Protein AF-0000000069439371 (afdb_homodimer)

Radius of gyration: 23.12 Å; Cα contacts (8 Å, |Δi|>4): 424; chains: 2; bounding box: 32×73×51 Å

Sequence (362 aa):
MTQSYLSDETIATMSADARRDLIQRLERPLSEVAPPYLARFRALRLGLMIGGSIALIPWITYLAFTLPENYVAQRWTATWVGFDMLVVTFMIATAALALLRRQLLVLTAFTTGVLLICDAWFDVMTAGPAEVRWAILTAVAAELPVAVVMIRGALLITRLTMTRLLVIDPGMRLWRVPLLPMTQSYLSDETIATMSADARRDLIQRLERPLSEVAPPYLARFRALRLGLMIGGSIALIPWITYLAFTLPENYVAQRWTATWVGFDMLVVTFMIATAALALLRRQLLVLTAFTTGVLLICDAWFDVMTAGPAEVRWAILTAVAAELPVAVVMIRGALLITRLTMTRLLVIDPGMRLWRVPLLP

Foldseek 3Di:
DCCVVPNPVRVVPDDLVRVLVVLVVVDPPCVVVPDPCNVVVVVVVVCCVVVVVVVVVVVVVVCVPPPDLDDDDDPVVCVVVVLVVVLVVLVVVLVVCVVVVHLCNLVSLLVSLVSLLVVLVCQQSVDDPVCNVVSPCCSVPPRNVSSCCSNVVSLVVLVVVCVVSSQDPPPDDSVPRDDDD/DCCVVPNPVRVVPDDLVRVLVVLVVVDDPCVVVPDPCNVVVVVVVVCCVVVVVVVVVVVVVVCVPPPDLDDDDDPVVCVVVVLVVVLVVLVVVLVVCVVVVHLCNLVSLLVSLVSLLVVLVCQQSVDDPVCNVVSPVCSVPPRNVSSCCSNVVSLVVLVVVCVVSSQDPPPDDSVPRDDPD

Organism: Mycobacteroides abscessus (strain ATCC 19977 / DSM 44196 / CCUG 20993 / CIP 104536 / JCM 13569 / NCTC 13031 / TMC 1543 / L948) (NCBI:txid561007)

Solvent-accessible surface area (backbone atoms only — not comparable to full-atom values): 18319 Å² total; per-residue (Å²): 122,48,52,77,67,53,39,70,71,60,56,70,69,48,50,69,66,46,41,32,53,43,40,57,68,62,29,57,59,41,81,78,69,51,60,90,58,48,64,62,50,51,52,49,53,41,47,50,24,50,52,48,35,63,55,44,53,60,48,42,55,50,42,67,72,64,46,48,53,65,40,75,30,33,44,38,30,59,46,52,43,51,50,51,48,51,49,38,51,33,25,47,49,23,32,53,25,54,76,64,34,20,54,63,25,39,50,34,26,31,36,38,14,51,48,33,46,50,48,32,51,49,46,36,36,46,31,49,87,88,45,27,66,58,30,45,49,46,21,64,69,47,32,43,53,53,16,49,51,30,34,53,47,24,54,49,53,52,41,51,55,38,34,30,62,47,71,31,62,88,88,59,61,61,84,67,38,57,38,81,112,123,47,54,76,68,53,40,69,70,59,56,70,70,47,50,70,66,46,42,31,53,43,41,58,67,61,28,56,57,42,81,80,69,51,60,89,60,48,64,60,50,50,51,48,54,42,46,49,24,48,52,49,34,62,54,44,52,60,48,42,58,51,41,67,72,64,47,50,54,63,42,75,28,32,45,40,30,58,44,52,42,50,50,50,48,53,49,38,52,32,24,46,49,23,33,53,25,55,74,63,35,21,52,63,24,38,51,33,26,32,36,38,14,52,49,32,46,48,49,32,50,48,45,35,35,46,30,49,88,88,44,28,65,59,30,45,50,46,20,63,70,47,33,43,53,52,17,50,52,30,35,51,48,23,52,48,51,52,41,51,55,37,34,31,62,48,72,32,64,87,87,59,61,60,85,66,36,59,37,79,114

Secondary structure (DSSP, 8-state):
-TTTTS-HHHHHHS-HHHHHHHHHHHSPPHHHHS-TTHHHHHHHHHHHHHHHHHHHHHHHHHHHHHS-SSEEESSHHHHHHHHHHHHHHHHHHHHHHHHHTBTTHHHHHHHHHHHHHHHHHHHHHT--TTTHHHHHHHIIIIIHHHHHHHHHHHHHHHHHHHHHTTSS-TT--GGG-B---/-TTTTS-HHHHHHS-HHHHHHHHHHHSPPHHHHS-TTHHHHHHHHHHHHHHHHHHHHHHHHHHHHHS-SSEEESSHHHHHHHHHHHHHHHHHHHHHHHHHTBTTHHHHHHHHHHHHHHHHHHHHHT--TTTHHHHHHHIIIIIHHHHHHHHHHHHHHHHHHHHHTTSS-TT--GGG-B---

Structure (mmCIF, N/CA/C/O backbone):
data_AF-0000000069439371-model_v1
#
loop_
_entity.id
_entity.type
_entity.pdbx_description
1 polymer 'Uncharacterized protein'
#
loop_
_atom_site.group_PDB
_atom_site.id
_atom_site.type_symbol
_atom_site.label_atom_id
_atom_site.label_alt_id
_atom_site.label_comp_id
_atom_site.label_asym_id
_atom_site.label_entity_id
_atom_site.label_seq_id
_atom_site.pdbx_PDB_ins_code
_atom_site.Cartn_x
_atom_site.Cartn_y
_atom_site.Cartn_z
_atom_site.occupancy
_atom_site.B_iso_or_equiv
_atom_site.auth_seq_id
_atom_site.auth_comp_id
_atom_site.auth_asym_id
_atom_site.auth_atom_id
_atom_site.pdbx_PDB_model_num
ATOM 1 N N . MET A 1 1 ? -9.82 36.156 7.844 1 57.38 1 MET A N 1
ATOM 2 C CA . MET A 1 1 ? -10.391 36.375 9.172 1 57.38 1 MET A CA 1
ATOM 3 C C . MET A 1 1 ? -9.352 36.094 10.258 1 57.38 1 MET A C 1
ATOM 5 O O . MET A 1 1 ? -9.375 36.75 11.312 1 57.38 1 MET A O 1
ATOM 9 N N . THR A 1 2 ? -8.312 35.188 9.844 1 69.5 2 THR A N 1
ATOM 10 C CA . THR A 1 2 ? -7.387 34.875 10.93 1 69.5 2 THR A CA 1
ATOM 11 C C . THR A 1 2 ? -6.234 35.875 10.953 1 69.5 2 THR A C 1
ATOM 13 O O . THR A 1 2 ? -5.277 35.719 11.711 1 69.5 2 THR A O 1
ATOM 16 N N . GLN A 1 3 ? -6.41 36.906 10.156 1 72.62 3 GLN A N 1
ATOM 17 C CA . GLN A 1 3 ? -5.398 37.938 10.148 1 72.62 3 GLN A CA 1
ATOM 18 C C . GLN A 1 3 ? -5.398 38.719 11.461 1 72.62 3 GLN A C 1
ATOM 20 O O . GLN A 1 3 ? -4.379 39.312 11.844 1 72.62 3 GLN A O 1
ATOM 25 N N . SER A 1 4 ? -6.605 38.562 12.039 1 72.88 4 SER A N 1
ATOM 26 C CA . SER A 1 4 ? -6.73 39.281 13.305 1 72.88 4 SER A CA 1
ATOM 27 C C . SER A 1 4 ? -5.949 38.594 14.414 1 72.88 4 SER A C 1
ATOM 29 O O . SER A 1 4 ? -5.484 39.25 15.352 1 72.88 4 SER A O 1
ATOM 31 N N . TYR A 1 5 ? -5.812 37.375 14.219 1 76.38 5 TYR A N 1
ATOM 32 C CA . TYR A 1 5 ? -5.066 36.656 15.242 1 76.38 5 TYR A CA 1
ATOM 33 C C . TYR A 1 5 ? -3.566 36.781 15.016 1 76.38 5 TYR A C 1
ATOM 35 O O . TYR A 1 5 ? -2.811 37.031 15.953 1 76.38 5 TYR A O 1
ATOM 43 N N . LEU A 1 6 ? -3.146 36.531 13.82 1 78.62 6 LEU A N 1
ATOM 44 C CA . LEU A 1 6 ? -1.744 36.594 13.422 1 78.62 6 LEU A CA 1
ATOM 45 C C . LEU A 1 6 ? -1.596 37.156 12.016 1 78.62 6 LEU A C 1
ATOM 47 O O . LEU A 1 6 ? -2.102 36.594 11.047 1 78.62 6 LEU A O 1
ATOM 51 N N . SER A 1 7 ? -0.956 38.312 11.883 1 79.12 7 SER A N 1
ATOM 52 C CA . SER A 1 7 ? -0.791 38.969 10.586 1 79.12 7 SER A CA 1
ATOM 53 C C . SER A 1 7 ? 0.209 38.219 9.719 1 79.12 7 SER A C 1
ATOM 55 O O . SER A 1 7 ? 1.046 37.469 10.227 1 79.12 7 SER A O 1
ATOM 57 N N . ASP A 1 8 ? 0.094 38.406 8.438 1 80.81 8 ASP A N 1
ATOM 58 C CA . ASP A 1 8 ? 0.989 37.75 7.484 1 80.81 8 ASP A CA 1
ATOM 59 C C . ASP A 1 8 ? 2.428 38.25 7.676 1 80.81 8 ASP A C 1
ATOM 61 O O . ASP A 1 8 ? 3.371 37.469 7.473 1 80.81 8 ASP A O 1
ATOM 65 N N . GLU A 1 9 ? 2.576 39.469 8.094 1 79.38 9 GLU A N 1
ATOM 66 C CA . GLU A 1 9 ? 3.908 40 8.328 1 79.38 9 GLU A CA 1
ATOM 67 C C . GLU A 1 9 ? 4.594 39.312 9.5 1 79.38 9 GLU A C 1
ATOM 69 O O . GLU A 1 9 ? 5.785 39 9.445 1 79.38 9 GLU A O 1
ATOM 74 N N . THR A 1 10 ? 3.754 39.031 10.523 1 79.81 10 THR A N 1
ATOM 75 C CA . THR A 1 10 ? 4.293 38.344 11.688 1 79.81 10 THR A CA 1
ATOM 76 C C . THR A 1 10 ? 4.672 36.906 11.344 1 79.81 10 THR A C 1
ATOM 78 O O . THR A 1 10 ? 5.715 36.406 11.766 1 79.81 10 THR A O 1
ATOM 81 N N . ILE A 1 11 ? 3.832 36.312 10.523 1 80.44 11 ILE A N 1
ATOM 82 C CA . ILE A 1 11 ? 4.066 34.938 10.125 1 80.44 11 ILE A CA 1
ATOM 83 C C . ILE A 1 11 ? 5.344 34.844 9.297 1 80.44 11 ILE A C 1
ATOM 85 O O . ILE A 1 11 ? 6.121 33.906 9.438 1 80.44 11 ILE A O 1
ATOM 89 N N . ALA A 1 12 ? 5.59 35.875 8.469 1 79.12 12 ALA A N 1
ATOM 90 C CA . ALA A 1 12 ? 6.754 35.844 7.59 1 79.12 12 ALA A CA 1
ATOM 91 C C . ALA A 1 12 ? 8.047 35.969 8.391 1 79.12 12 ALA A C 1
ATOM 93 O O . ALA A 1 12 ? 9.102 35.5 7.949 1 79.12 12 ALA A O 1
ATOM 94 N N . THR A 1 13 ? 7.934 36.469 9.602 1 79.56 13 THR A N 1
ATOM 95 C CA . THR A 1 13 ? 9.133 36.656 10.406 1 79.56 13 THR A CA 1
ATOM 96 C C . THR A 1 13 ? 9.359 35.469 11.336 1 79.56 13 THR A C 1
ATOM 98 O O . THR A 1 13 ? 10.406 35.375 11.984 1 79.56 13 THR A O 1
ATOM 101 N N . MET A 1 14 ? 8.352 34.594 11.383 1 80.44 14 MET A N 1
ATOM 102 C CA . MET A 1 14 ? 8.438 33.438 12.281 1 80.44 14 MET A CA 1
ATOM 103 C C . MET A 1 14 ? 9.414 32.406 11.742 1 80.44 14 MET A C 1
ATOM 105 O O . MET A 1 14 ? 9.5 32.188 10.531 1 80.44 14 MET A O 1
ATOM 109 N N . SER A 1 15 ? 10.234 31.875 12.656 1 77 15 SER A N 1
ATOM 110 C CA . SER A 1 15 ? 11.094 30.766 12.289 1 77 15 SER A CA 1
ATOM 111 C C . SER A 1 15 ? 10.273 29.516 11.992 1 77 15 SER A C 1
ATOM 113 O O . SER A 1 15 ? 9.102 29.422 12.375 1 77 15 SER A O 1
ATOM 115 N N . ALA A 1 16 ? 10.852 28.625 11.289 1 72.56 16 ALA A N 1
ATOM 116 C CA . ALA A 1 16 ? 10.188 27.359 10.984 1 72.56 16 ALA A CA 1
ATOM 117 C C . ALA A 1 16 ? 9.805 26.609 12.258 1 72.56 16 ALA A C 1
ATOM 119 O O . ALA A 1 16 ? 8.734 26 12.328 1 72.56 16 ALA A O 1
ATOM 120 N N . ASP A 1 17 ? 10.664 26.719 13.227 1 72.62 17 ASP A N 1
ATOM 121 C CA . ASP A 1 17 ? 10.406 26.031 14.5 1 72.62 17 ASP A CA 1
ATOM 122 C C . ASP A 1 17 ? 9.211 26.656 15.219 1 72.62 17 ASP A C 1
ATOM 124 O O . ASP A 1 17 ? 8.391 25.953 15.805 1 72.62 17 ASP A O 1
ATOM 128 N N . ALA A 1 18 ? 9.164 27.938 15.141 1 74.69 18 ALA A N 1
ATOM 129 C CA . ALA A 1 18 ? 8.047 28.625 15.773 1 74.69 18 ALA A CA 1
ATOM 130 C C . ALA A 1 18 ? 6.727 28.297 15.086 1 74.69 18 ALA A C 1
ATOM 132 O O . ALA A 1 18 ? 5.699 28.125 15.742 1 74.69 18 ALA A O 1
ATOM 133 N N . ARG A 1 19 ? 6.766 28.25 13.789 1 75.44 19 ARG A N 1
ATOM 134 C CA . ARG A 1 19 ? 5.57 27.891 13.031 1 75.44 19 ARG A CA 1
ATOM 135 C C . ARG A 1 19 ? 5.113 26.469 13.367 1 75.44 19 ARG A C 1
ATOM 137 O O . ARG A 1 19 ? 3.92 26.234 13.555 1 75.44 19 ARG A O 1
ATOM 144 N N . ARG A 1 20 ? 6.098 25.594 13.469 1 71.88 20 ARG A N 1
ATOM 145 C CA . ARG A 1 20 ? 5.789 24.203 13.805 1 71.88 20 ARG A CA 1
ATOM 146 C C . ARG A 1 20 ? 5.145 24.109 15.18 1 71.88 20 ARG A C 1
ATOM 148 O O . ARG A 1 20 ? 4.164 23.375 15.359 1 71.88 20 ARG A O 1
ATOM 155 N N . ASP A 1 21 ? 5.758 24.719 16.047 1 73 21 ASP A N 1
ATOM 156 C CA . ASP A 1 21 ? 5.227 24.703 17.406 1 73 21 ASP A CA 1
ATOM 157 C C . ASP A 1 21 ? 3.795 25.219 17.453 1 73 21 ASP A C 1
ATOM 159 O O . ASP A 1 21 ? 2.939 24.656 18.125 1 73 21 ASP A O 1
ATOM 163 N N . LEU A 1 22 ? 3.553 26.297 16.719 1 74.81 22 LEU A N 1
ATOM 164 C CA . LEU A 1 22 ? 2.223 26.891 16.719 1 74.81 22 LEU A CA 1
ATOM 165 C C . LEU A 1 22 ? 1.217 25.969 16.031 1 74.81 22 LEU A C 1
ATOM 167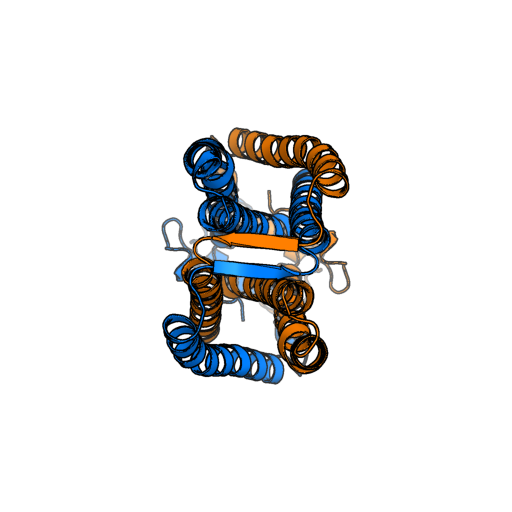 O O . LEU A 1 22 ? 0.072 25.859 16.469 1 74.81 22 LEU A O 1
ATOM 171 N N . ILE A 1 23 ? 1.608 25.359 14.992 1 72.06 23 ILE A N 1
ATOM 172 C CA . ILE A 1 23 ? 0.744 24.422 14.297 1 72.06 23 ILE A CA 1
ATOM 173 C C . ILE A 1 23 ? 0.381 23.266 15.242 1 72.06 23 ILE A C 1
ATOM 175 O O . ILE A 1 23 ? -0.778 22.859 15.305 1 72.06 23 ILE A O 1
ATOM 179 N N . GLN A 1 24 ? 1.338 22.812 15.945 1 70.88 24 GLN A N 1
ATOM 180 C CA . GLN A 1 24 ? 1.102 21.734 16.891 1 70.88 24 GLN A CA 1
ATOM 181 C C . GLN A 1 24 ? 0.123 22.141 17.984 1 70.88 24 GLN A C 1
ATOM 183 O O . GLN A 1 24 ? -0.709 21.344 18.406 1 70.88 24 GLN A O 1
ATOM 188 N N . ARG A 1 25 ? 0.27 23.344 18.375 1 74.31 25 ARG A N 1
ATOM 189 C CA . ARG A 1 25 ? -0.62 23.828 19.422 1 74.31 25 ARG A CA 1
ATOM 190 C C . ARG A 1 25 ? -2.029 24.047 18.875 1 74.31 25 ARG A C 1
ATOM 192 O O . ARG A 1 25 ? -3.004 23.984 19.625 1 74.31 25 ARG A O 1
ATOM 199 N N . LEU A 1 26 ? -2.033 24.375 17.625 1 72.94 26 LEU A N 1
ATOM 200 C CA . LEU A 1 26 ? -3.328 24.625 17 1 72.94 26 LEU A CA 1
ATOM 201 C C . LEU A 1 26 ? -4.031 23.328 16.656 1 72.94 26 LEU A C 1
ATOM 203 O O . LEU A 1 26 ? -5.254 23.297 16.5 1 72.94 26 LEU A O 1
ATOM 207 N N . GLU A 1 27 ? -3.141 22.344 16.578 1 67.75 27 GLU A N 1
ATOM 208 C CA . GLU A 1 27 ? -3.707 21.047 16.234 1 67.75 27 GLU A CA 1
ATOM 209 C C . GLU A 1 27 ? -4.52 20.484 17.406 1 67.75 27 GLU A C 1
ATOM 211 O O . GLU A 1 27 ? -4.277 20.828 18.562 1 67.75 27 GLU A O 1
ATOM 216 N N . ARG A 1 28 ? -5.625 19.688 17.031 1 64.38 28 ARG A N 1
ATOM 217 C CA . ARG A 1 28 ? -6.41 19 18.062 1 64.38 28 ARG A CA 1
ATOM 218 C C . ARG A 1 28 ? -5.586 17.922 18.75 1 64.38 28 ARG A C 1
ATOM 220 O O . ARG A 1 28 ? -4.914 17.125 18.094 1 64.38 28 ARG A O 1
ATOM 227 N N . PRO A 1 29 ? -5.574 18.141 20.094 1 61.09 29 PRO A N 1
ATOM 228 C CA . PRO A 1 29 ? -4.832 17.094 20.812 1 61.09 29 PRO A CA 1
ATOM 229 C C . PRO A 1 29 ? -5.312 15.688 20.469 1 61.09 29 PRO A C 1
ATOM 231 O O . PRO A 1 29 ? -6.508 15.469 20.25 1 61.09 29 PRO A O 1
ATOM 234 N N . LEU A 1 30 ? -4.359 14.875 20.141 1 62.75 30 LEU A N 1
ATOM 235 C CA . LEU A 1 30 ? -4.633 13.477 19.812 1 62.75 30 LEU A CA 1
ATOM 236 C C . LEU A 1 30 ? -5.562 12.859 20.859 1 62.75 30 LEU A C 1
ATOM 238 O O . LEU A 1 30 ? -6.355 11.969 20.531 1 62.75 30 LEU A O 1
ATOM 242 N N . SER A 1 31 ? -5.438 13.305 22.062 1 63.44 31 SER A N 1
ATOM 243 C CA . SER A 1 31 ? -6.223 12.75 23.156 1 63.44 31 SER A CA 1
ATOM 244 C C . SER A 1 31 ? -7.719 12.961 22.938 1 63.44 31 SER A C 1
ATOM 246 O O . SER A 1 31 ? -8.539 12.18 23.406 1 63.44 31 SER A O 1
ATOM 248 N N . GLU A 1 32 ? -7.949 13.93 22.094 1 65.25 32 GLU A N 1
ATOM 249 C CA . GLU A 1 32 ? -9.359 14.219 21.859 1 65.25 32 GLU A CA 1
ATOM 250 C C . GLU A 1 32 ? -9.906 13.391 20.703 1 65.25 32 GLU A C 1
ATOM 252 O O . GLU A 1 32 ? -11.109 13.172 20.594 1 65.25 32 GLU A O 1
ATOM 257 N N . VAL A 1 33 ? -8.938 12.914 19.938 1 65.06 33 VAL A N 1
ATOM 258 C CA . VAL A 1 33 ? -9.422 12.289 18.719 1 65.06 33 VAL A CA 1
ATOM 259 C C . VAL A 1 33 ? -9.062 10.805 18.703 1 65.06 33 VAL A C 1
ATOM 261 O O . VAL A 1 33 ? -9.742 10 18.062 1 65.06 33 VAL A O 1
ATOM 264 N N . ALA A 1 34 ? -8.023 10.555 19.531 1 66 34 ALA A N 1
ATOM 265 C CA . ALA A 1 34 ? -7.527 9.18 19.5 1 66 34 ALA A CA 1
ATOM 266 C C . ALA A 1 34 ? -8.43 8.25 20.297 1 66 34 ALA A C 1
ATOM 268 O O . ALA A 1 34 ? -8.797 8.562 21.438 1 66 34 ALA A O 1
ATOM 269 N N . PRO A 1 35 ? -8.867 7.168 19.578 1 70.31 35 PRO A N 1
ATOM 270 C CA . PRO A 1 35 ? -9.648 6.184 20.344 1 70.31 35 PRO A CA 1
ATOM 271 C C . PRO A 1 35 ? -8.852 5.551 21.484 1 70.31 35 PRO A C 1
ATOM 273 O O . PRO A 1 35 ? -7.621 5.461 21.406 1 70.31 35 PRO A O 1
ATOM 276 N N . PRO A 1 36 ? -9.516 5.266 22.609 1 71.31 36 PRO A N 1
ATOM 277 C CA . PRO A 1 36 ? -8.844 4.719 23.797 1 71.31 36 PRO A CA 1
ATOM 278 C C . PRO A 1 36 ? -8.102 3.418 23.5 1 71.31 36 PRO A C 1
ATOM 280 O O . PRO A 1 36 ? -7.16 3.068 24.219 1 71.31 36 PRO A O 1
ATOM 283 N N . TYR A 1 37 ? -8.5 2.709 22.516 1 76.12 37 TYR A N 1
ATOM 284 C CA . TYR A 1 37 ? -7.902 1.403 22.266 1 76.12 37 TYR A CA 1
ATOM 285 C C . TYR A 1 37 ? -6.75 1.514 21.266 1 76.12 37 TYR A C 1
ATOM 287 O O . TYR A 1 37 ? -6.234 0.5 20.797 1 76.12 37 TYR A O 1
ATOM 295 N N . LEU A 1 38 ? -6.34 2.686 21.141 1 76.81 38 LEU A N 1
ATOM 296 C CA . LEU A 1 38 ? -5.309 2.914 20.125 1 76.81 38 LEU A CA 1
ATOM 297 C C . LEU A 1 38 ? -4.012 2.213 20.516 1 76.81 38 LEU A C 1
ATOM 299 O O . LEU A 1 38 ? -3.336 1.634 19.656 1 76.81 38 LEU A O 1
ATOM 303 N N . ALA A 1 39 ? -3.705 2.236 21.812 1 75.38 39 ALA A N 1
ATOM 304 C CA . ALA A 1 39 ? -2.469 1.611 22.281 1 75.38 39 ALA A CA 1
ATOM 305 C C . ALA A 1 39 ? -2.521 0.096 22.109 1 75.38 39 ALA A C 1
ATOM 307 O O . ALA A 1 39 ? -1.528 -0.525 21.719 1 75.38 39 ALA A O 1
ATOM 308 N N . ARG A 1 40 ? -3.59 -0.454 22.438 1 80.69 40 ARG A N 1
ATOM 309 C CA . ARG A 1 40 ? -3.764 -1.896 22.281 1 80.69 40 ARG A CA 1
ATOM 310 C C . ARG A 1 40 ? -3.668 -2.309 20.828 1 80.69 40 ARG A C 1
ATOM 312 O O . ARG A 1 40 ? -3.086 -3.348 20.5 1 80.69 40 ARG A O 1
ATOM 319 N N . PHE A 1 41 ? -4.125 -1.476 20.016 1 82.19 41 PHE A N 1
ATOM 320 C CA . PHE A 1 41 ? -4.109 -1.742 18.578 1 82.19 41 PHE A CA 1
ATOM 321 C C . PHE A 1 41 ? -2.691 -1.674 18.031 1 82.19 41 PHE A C 1
ATOM 323 O O . PHE A 1 41 ? -2.307 -2.486 17.188 1 82.19 41 PHE A O 1
ATOM 330 N N . ARG A 1 42 ? -1.966 -0.794 18.609 1 83.44 42 ARG A N 1
ATOM 331 C CA . ARG A 1 42 ? -0.571 -0.669 18.203 1 83.44 42 ARG A CA 1
ATOM 332 C C . ARG A 1 42 ? 0.225 -1.913 18.578 1 83.44 42 ARG A C 1
ATOM 334 O O . ARG A 1 42 ? 1.02 -2.416 17.781 1 83.44 42 ARG A O 1
ATOM 341 N N . ALA A 1 43 ? 0.001 -2.369 19.719 1 87.56 43 ALA A N 1
ATOM 342 C CA . ALA A 1 43 ? 0.695 -3.561 20.203 1 87.56 43 ALA A CA 1
ATOM 343 C C . ALA A 1 43 ? 0.299 -4.789 19.391 1 87.56 43 ALA A C 1
ATOM 345 O O . ALA A 1 43 ? 1.144 -5.633 19.078 1 87.56 43 ALA A O 1
ATOM 346 N N . LEU A 1 44 ? -0.913 -4.863 19.094 1 89.19 44 LEU A N 1
ATOM 347 C CA . LEU A 1 44 ? -1.426 -5.98 18.312 1 89.19 44 LEU A CA 1
ATOM 348 C C . LEU A 1 44 ? -0.807 -6 16.922 1 89.19 44 LEU A C 1
ATOM 350 O O . LEU A 1 44 ? -0.327 -7.039 16.453 1 89.19 44 LEU A O 1
ATOM 354 N N . ARG A 1 45 ? -0.771 -4.898 16.375 1 89.62 45 ARG A N 1
ATOM 355 C CA . ARG A 1 45 ? -0.219 -4.797 15.031 1 89.62 45 ARG A CA 1
ATOM 356 C C . ARG A 1 45 ? 1.268 -5.137 15.023 1 89.62 45 ARG A C 1
ATOM 358 O O . ARG A 1 45 ? 1.741 -5.852 14.141 1 89.62 45 ARG A O 1
ATOM 365 N N . LEU A 1 46 ? 1.892 -4.637 16.016 1 89.88 46 LEU A N 1
ATOM 366 C CA . LEU A 1 46 ? 3.322 -4.914 16.109 1 89.88 46 LEU A CA 1
ATOM 367 C C . LEU A 1 46 ? 3.574 -6.398 16.344 1 89.88 46 LEU A C 1
ATOM 369 O O . LEU A 1 46 ? 4.438 -6.996 15.703 1 89.88 46 LEU A O 1
ATOM 373 N N . GLY A 1 47 ? 2.826 -6.914 17.141 1 92.62 47 GLY A N 1
ATOM 374 C CA . GLY A 1 47 ? 2.939 -8.336 17.406 1 92.62 47 GLY A CA 1
ATOM 375 C C . GLY A 1 47 ? 2.672 -9.195 16.188 1 92.62 47 GLY A C 1
ATOM 376 O O . GLY A 1 47 ? 3.383 -10.172 15.938 1 92.62 47 GLY A O 1
ATOM 377 N N . LEU A 1 48 ? 1.679 -8.844 15.484 1 93.38 48 LEU A N 1
ATOM 378 C CA . LEU A 1 48 ? 1.312 -9.586 14.281 1 93.38 48 LEU A CA 1
ATOM 379 C C . LEU A 1 48 ? 2.43 -9.531 13.242 1 93.38 48 LEU A C 1
ATOM 381 O O . LEU A 1 48 ? 2.742 -10.539 12.609 1 93.38 48 LEU A O 1
ATOM 385 N N . MET A 1 49 ? 3.059 -8.406 13.094 1 94.56 49 MET A N 1
ATOM 386 C CA . MET A 1 49 ? 4.102 -8.242 12.086 1 94.56 49 MET A CA 1
ATOM 387 C C . MET A 1 49 ? 5.375 -8.969 12.5 1 94.56 49 MET A C 1
ATOM 389 O O . MET A 1 49 ? 5.996 -9.648 11.68 1 94.56 49 MET A O 1
ATOM 393 N N . ILE A 1 50 ? 5.715 -8.828 13.727 1 93.5 50 ILE A N 1
ATOM 394 C CA . ILE A 1 50 ? 6.902 -9.516 14.227 1 93.5 50 ILE A CA 1
ATOM 395 C C . ILE A 1 50 ? 6.668 -11.023 14.219 1 93.5 50 ILE A C 1
ATOM 397 O O . ILE A 1 50 ? 7.492 -11.781 13.703 1 93.5 50 ILE A O 1
ATOM 401 N N . GLY A 1 51 ? 5.59 -11.391 14.797 1 93.94 51 GLY A N 1
ATOM 402 C CA . GLY A 1 51 ? 5.25 -12.805 14.805 1 93.94 51 GLY A CA 1
ATOM 403 C C . GLY A 1 51 ? 5.145 -13.398 13.406 1 93.94 51 GLY A C 1
ATOM 404 O O . GLY A 1 51 ? 5.641 -14.5 13.164 1 93.94 51 GLY A O 1
ATOM 405 N N . GLY A 1 52 ? 4.48 -12.703 12.523 1 93.75 52 GLY A N 1
ATOM 406 C CA . GLY A 1 52 ? 4.387 -13.148 11.141 1 93.75 52 GLY A CA 1
ATOM 407 C C . GLY A 1 52 ? 5.738 -13.305 10.469 1 93.75 52 GLY A C 1
ATOM 408 O O . GLY A 1 52 ? 5.961 -14.258 9.727 1 93.75 52 GLY A O 1
ATOM 409 N N . SER A 1 53 ? 6.633 -12.336 10.719 1 94.44 53 SER A N 1
ATOM 410 C CA . SER A 1 53 ? 7.969 -12.414 10.141 1 94.44 53 SER A CA 1
ATOM 411 C C . SER A 1 53 ? 8.734 -13.617 10.672 1 94.44 53 SER A C 1
ATOM 413 O O . SER A 1 53 ? 9.383 -14.336 9.906 1 94.44 53 SER A O 1
ATOM 415 N N . ILE A 1 54 ? 8.625 -13.891 11.859 1 94.31 54 ILE A N 1
ATOM 416 C CA . ILE A 1 54 ? 9.32 -14.992 12.5 1 94.31 54 ILE A CA 1
ATOM 417 C C . ILE A 1 54 ? 8.781 -16.328 11.977 1 94.31 54 ILE A C 1
ATOM 419 O O . ILE A 1 54 ? 9.531 -17.281 11.805 1 94.31 54 ILE A O 1
ATOM 423 N N . ALA A 1 55 ? 7.527 -16.391 11.75 1 93.62 55 ALA A N 1
ATOM 424 C CA . ALA A 1 55 ? 6.898 -17.594 11.234 1 93.62 55 ALA A CA 1
ATOM 425 C C . ALA A 1 55 ? 7.211 -17.797 9.75 1 93.62 55 ALA A C 1
ATOM 427 O O . ALA A 1 55 ? 7.453 -18.922 9.305 1 93.62 55 ALA A O 1
ATOM 428 N N . LEU A 1 56 ? 7.293 -16.672 9.078 1 93.94 56 LEU A N 1
ATOM 429 C CA . LEU A 1 56 ? 7.395 -16.766 7.625 1 93.94 56 LEU A CA 1
ATOM 430 C C . LEU A 1 56 ? 8.82 -17.094 7.199 1 93.94 56 LEU A C 1
ATOM 432 O O . LEU A 1 56 ? 9.031 -17.75 6.176 1 93.94 56 LEU A O 1
ATOM 436 N N . ILE A 1 57 ? 9.758 -16.703 7.867 1 92.69 57 ILE A N 1
ATOM 437 C CA . ILE A 1 57 ? 11.141 -16.891 7.465 1 92.69 57 ILE A CA 1
ATOM 438 C C . ILE A 1 57 ? 11.453 -18.391 7.426 1 92.69 57 ILE A C 1
ATOM 440 O O . ILE A 1 57 ? 11.891 -18.922 6.395 1 92.69 57 ILE A O 1
ATOM 444 N N . PRO A 1 58 ? 11.203 -19.156 8.492 1 93.62 58 PRO A N 1
ATOM 445 C CA . PRO A 1 58 ? 11.414 -20.594 8.391 1 93.62 58 PRO A CA 1
ATOM 446 C C . PRO A 1 58 ? 10.516 -21.25 7.344 1 93.62 58 PRO A C 1
ATOM 448 O O . PRO A 1 58 ? 10.906 -22.25 6.727 1 93.62 58 PRO A O 1
ATOM 451 N N . TRP A 1 59 ? 9.359 -20.75 7.172 1 92.5 59 TRP A N 1
ATOM 452 C CA . TRP A 1 59 ? 8.438 -21.281 6.168 1 92.5 59 TRP A CA 1
ATOM 453 C C . TRP A 1 59 ? 9.023 -21.125 4.766 1 92.5 59 TRP A C 1
ATOM 455 O O . TRP A 1 59 ? 8.961 -22.047 3.957 1 92.5 59 TRP A O 1
ATOM 465 N N . ILE A 1 60 ? 9.57 -19.969 4.516 1 92.88 60 ILE A N 1
ATOM 466 C CA . ILE A 1 60 ? 10.195 -19.719 3.227 1 92.88 60 ILE A CA 1
ATOM 467 C C . ILE A 1 60 ? 11.32 -20.719 2.988 1 92.88 60 ILE A C 1
ATOM 469 O O . ILE A 1 60 ? 11.461 -21.266 1.892 1 92.88 60 ILE A O 1
ATOM 473 N N . THR A 1 61 ? 12.109 -20.891 3.971 1 91.12 61 THR A N 1
ATOM 474 C CA . THR A 1 61 ? 13.219 -21.844 3.883 1 91.12 61 THR A CA 1
ATOM 475 C C . THR A 1 61 ? 12.695 -23.25 3.631 1 91.12 61 THR A C 1
ATOM 477 O O . THR A 1 61 ? 13.219 -23.969 2.768 1 91.12 61 THR A O 1
ATOM 480 N N . TYR A 1 62 ? 11.711 -23.641 4.328 1 91.75 62 TYR A N 1
ATOM 481 C CA . TYR A 1 62 ? 11.078 -24.938 4.148 1 91.75 62 TYR A CA 1
ATOM 482 C C . TYR A 1 62 ? 10.562 -25.109 2.725 1 91.75 62 TYR A C 1
ATOM 484 O O . TYR A 1 62 ? 10.805 -26.125 2.082 1 91.75 62 TYR A O 1
ATOM 492 N N . LEU A 1 63 ? 9.898 -24.156 2.221 1 89.56 63 LEU A N 1
ATOM 493 C CA . LEU A 1 63 ? 9.344 -24.188 0.871 1 89.56 63 LEU A CA 1
ATOM 494 C C . LEU A 1 63 ? 10.453 -24.297 -0.168 1 89.56 63 LEU A C 1
ATOM 496 O O . LEU A 1 63 ? 10.305 -25 -1.169 1 89.56 63 LEU A O 1
ATOM 500 N N . ALA A 1 64 ? 11.555 -23.641 0.012 1 89.31 64 ALA A N 1
ATOM 501 C CA . ALA A 1 64 ? 12.68 -23.641 -0.926 1 89.31 64 ALA A CA 1
ATOM 502 C C . ALA A 1 64 ? 13.227 -25.047 -1.142 1 89.31 64 ALA A C 1
ATOM 504 O O . ALA A 1 64 ? 13.727 -25.359 -2.225 1 89.31 64 ALA A O 1
ATOM 505 N N . PHE A 1 65 ? 12.93 -25.922 -0.169 1 90.69 65 PHE A N 1
ATOM 506 C CA . PHE A 1 65 ? 13.508 -27.25 -0.258 1 90.69 65 PHE A CA 1
ATOM 507 C C . PHE A 1 65 ? 12.43 -28.297 -0.526 1 90.69 65 PHE A C 1
ATOM 509 O O . PHE A 1 65 ? 12.734 -29.438 -0.847 1 90.69 65 PHE A O 1
ATOM 516 N N . THR A 1 66 ? 11.219 -27.906 -0.473 1 87.12 66 THR A N 1
ATOM 517 C CA . THR A 1 66 ? 10.188 -28.922 -0.571 1 87.12 66 THR A CA 1
ATOM 518 C C . THR A 1 66 ? 9.367 -28.75 -1.848 1 87.12 66 THR A C 1
ATOM 520 O O . THR A 1 66 ? 8.836 -29.719 -2.389 1 87.12 66 THR A O 1
ATOM 523 N N . LEU A 1 67 ? 9.305 -27.547 -2.301 1 84.38 67 LEU A N 1
ATOM 524 C CA . LEU A 1 67 ? 8.484 -27.297 -3.482 1 84.38 67 LEU A CA 1
ATOM 525 C C . LEU A 1 67 ? 9.156 -27.844 -4.734 1 84.38 67 LEU A C 1
ATOM 527 O O . LEU A 1 67 ? 10.383 -27.766 -4.875 1 84.38 67 LEU A O 1
ATOM 531 N N . PRO A 1 68 ? 8.297 -28.406 -5.492 1 84.69 68 PRO A N 1
ATOM 532 C CA . PRO A 1 68 ? 8.836 -28.906 -6.762 1 84.69 68 PRO A CA 1
ATOM 533 C C . PRO A 1 68 ? 9.148 -27.781 -7.75 1 84.69 68 PRO A C 1
ATOM 535 O O . PRO A 1 68 ? 8.609 -26.688 -7.625 1 84.69 68 PRO A O 1
ATOM 538 N N . GLU A 1 69 ? 9.953 -28.031 -8.703 1 83.12 69 GLU A N 1
ATOM 539 C CA . GLU A 1 69 ? 10.289 -27.047 -9.727 1 83.12 69 GLU A CA 1
ATOM 540 C C . GLU A 1 69 ? 9.094 -26.781 -10.648 1 83.12 69 GLU A C 1
ATOM 542 O O . GLU A 1 69 ? 8.852 -25.641 -11.039 1 83.12 69 GLU A O 1
ATOM 547 N N . ASN A 1 70 ? 8.391 -27.953 -10.961 1 83.31 70 ASN A N 1
ATOM 548 C CA . ASN A 1 70 ? 7.18 -27.844 -11.766 1 83.31 70 ASN A CA 1
ATOM 549 C C . ASN A 1 70 ? 5.953 -28.328 -11 1 83.31 70 ASN A C 1
ATOM 551 O O . ASN A 1 70 ? 6.047 -29.266 -10.195 1 83.31 70 ASN A O 1
ATOM 555 N N . TYR A 1 71 ? 4.891 -27.578 -11.078 1 84.75 71 TYR A N 1
ATOM 556 C CA . TYR A 1 71 ? 3.674 -27.891 -10.344 1 84.75 71 TYR A CA 1
ATOM 557 C C . TYR A 1 71 ? 2.438 -27.688 -11.211 1 84.75 71 TYR A C 1
ATOM 559 O O . TYR A 1 71 ? 2.354 -26.703 -11.953 1 84.75 71 TYR A O 1
ATOM 567 N N . VAL A 1 72 ? 1.565 -28.672 -11.18 1 85.69 72 VAL A N 1
ATOM 568 C CA . VAL A 1 72 ? 0.287 -28.516 -11.859 1 85.69 72 VAL A CA 1
ATOM 569 C C . VAL A 1 72 ? -0.672 -27.703 -10.992 1 85.69 72 VAL A C 1
ATOM 571 O O . VAL A 1 72 ? -1.254 -28.234 -10.039 1 85.69 72 VAL A O 1
ATOM 574 N N . ALA A 1 73 ? -0.759 -26.5 -11.289 1 83.5 73 ALA A N 1
ATOM 575 C CA . ALA A 1 73 ? -1.636 -25.609 -10.531 1 83.5 73 ALA A CA 1
ATOM 576 C C . ALA A 1 73 ? -3.094 -25.797 -10.938 1 83.5 73 ALA A C 1
ATOM 578 O O . ALA A 1 73 ? -3.404 -25.875 -12.133 1 83.5 73 ALA A O 1
ATOM 579 N N . GLN A 1 74 ? -3.871 -25.875 -9.922 1 83.06 74 GLN A N 1
ATOM 580 C CA . GLN A 1 74 ? -5.309 -25.969 -10.164 1 83.06 74 GLN A CA 1
ATOM 581 C C . GLN A 1 74 ? -5.949 -24.594 -10.25 1 83.06 74 GLN A C 1
ATOM 583 O O . GLN A 1 74 ? -5.414 -23.625 -9.711 1 83.06 74 GLN A O 1
ATOM 588 N N . ARG A 1 75 ? -7.18 -24.406 -10.953 1 90.62 75 ARG A N 1
ATOM 589 C CA . ARG A 1 75 ? -7.953 -23.172 -11.062 1 90.62 75 ARG A CA 1
ATOM 590 C C . ARG A 1 75 ? -7.09 -22.031 -11.57 1 90.62 75 ARG A C 1
ATOM 592 O O . ARG A 1 75 ? -7.074 -20.938 -10.984 1 90.62 75 ARG A O 1
ATOM 599 N N . TRP A 1 76 ? -6.258 -22.375 -12.492 1 88.75 76 TRP A N 1
ATOM 600 C CA . TRP A 1 76 ? -5.293 -21.438 -13.055 1 88.75 76 TRP A CA 1
ATOM 601 C C . TRP A 1 76 ? -5.992 -20.188 -13.57 1 88.75 76 TRP A C 1
ATOM 603 O O . TRP A 1 76 ? -5.539 -19.078 -13.312 1 88.75 76 TRP A O 1
ATOM 613 N N . THR A 1 77 ? -7.109 -20.391 -14.195 1 89.62 77 THR A N 1
ATOM 614 C CA . THR A 1 77 ? -7.863 -19.266 -14.734 1 89.62 77 THR A CA 1
ATOM 615 C C . THR A 1 77 ? -8.336 -18.344 -13.609 1 89.62 77 THR A C 1
ATOM 617 O O . THR A 1 77 ? -8.102 -17.141 -13.656 1 89.62 77 THR A O 1
ATOM 620 N N . ALA A 1 78 ? -8.906 -18.875 -12.617 1 89.75 78 ALA A N 1
ATOM 621 C CA . ALA A 1 78 ? -9.422 -18.094 -11.5 1 89.75 78 ALA A CA 1
ATOM 622 C C . ALA A 1 78 ? -8.297 -17.375 -10.758 1 89.75 78 ALA A C 1
ATOM 624 O O . ALA A 1 78 ? -8.477 -16.266 -10.273 1 89.75 78 ALA A O 1
ATOM 625 N N . THR A 1 79 ? -7.16 -18.031 -10.703 1 91.19 79 THR A N 1
ATOM 626 C CA . THR A 1 79 ? -6.004 -17.469 -10.016 1 91.19 79 THR A CA 1
ATOM 627 C C . THR A 1 79 ? -5.602 -16.125 -10.625 1 91.19 79 THR A C 1
ATOM 629 O O . THR A 1 79 ? -5.527 -15.117 -9.93 1 91.19 79 THR A O 1
ATOM 632 N N . TRP A 1 80 ? -5.477 -16.125 -11.898 1 92.44 80 TRP A N 1
ATOM 633 C CA . TRP A 1 80 ? -4.922 -14.945 -12.555 1 92.44 80 TRP A CA 1
ATOM 634 C C . TRP A 1 80 ? -6.008 -13.914 -12.844 1 92.44 80 TRP A C 1
ATOM 636 O O . TRP A 1 80 ? -5.766 -12.703 -12.766 1 92.44 80 TRP A O 1
ATOM 646 N N . VAL A 1 81 ? -7.168 -14.336 -13.133 1 91.94 81 VAL A N 1
ATOM 647 C CA . VAL A 1 81 ? -8.289 -13.414 -13.312 1 91.94 81 VAL A CA 1
ATOM 648 C C . VAL A 1 81 ? -8.57 -12.688 -12 1 91.94 81 VAL A C 1
ATOM 650 O O . VAL A 1 81 ? -8.781 -11.477 -11.992 1 91.94 81 VAL A O 1
ATOM 653 N N . GLY A 1 82 ? -8.555 -13.461 -10.961 1 93.81 82 GLY A N 1
ATOM 654 C CA . GLY A 1 82 ? -8.758 -12.852 -9.656 1 93.81 82 GLY A CA 1
ATOM 655 C C . GLY A 1 82 ? 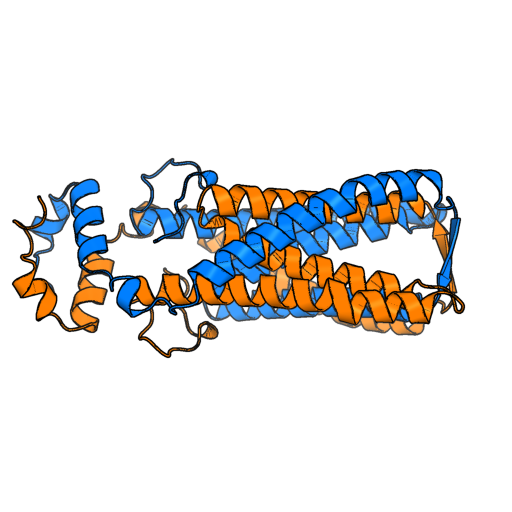-7.703 -11.82 -9.305 1 93.81 82 GLY A C 1
ATOM 656 O O . GLY A 1 82 ? -8.023 -10.734 -8.828 1 93.81 82 GLY A O 1
ATOM 657 N N . PHE A 1 83 ? -6.508 -12.172 -9.516 1 95.19 83 PHE A N 1
ATOM 658 C CA . PHE A 1 83 ? -5.414 -11.25 -9.227 1 95.19 83 PHE A CA 1
ATOM 659 C C . PHE A 1 83 ? -5.523 -10 -10.086 1 95.19 83 PHE A C 1
ATOM 661 O O . PHE A 1 83 ? -5.395 -8.883 -9.578 1 95.19 83 PHE A O 1
ATOM 668 N N . ASP A 1 84 ? -5.766 -10.164 -11.367 1 95.69 84 ASP A N 1
ATOM 669 C CA . ASP A 1 84 ? -5.871 -9.039 -12.289 1 95.69 84 ASP A CA 1
ATOM 670 C C . ASP A 1 84 ? -7.062 -8.148 -11.93 1 95.69 84 ASP A C 1
ATOM 672 O O . ASP A 1 84 ? -7.012 -6.934 -12.109 1 95.69 84 ASP A O 1
ATOM 676 N N . MET A 1 85 ? -8.07 -8.727 -11.406 1 95.62 85 MET A N 1
ATOM 677 C CA . MET A 1 85 ? -9.203 -7.926 -10.938 1 95.62 85 MET A CA 1
ATOM 678 C C . MET A 1 85 ? -8.789 -7.031 -9.766 1 95.62 85 MET A C 1
ATOM 680 O O . MET A 1 85 ? -9.211 -5.879 -9.688 1 95.62 85 MET A O 1
ATOM 684 N N . LEU A 1 86 ? -8.016 -7.629 -8.906 1 96.5 86 LEU A N 1
ATOM 685 C CA . LEU A 1 86 ? -7.508 -6.828 -7.793 1 96.5 86 LEU A CA 1
ATOM 686 C C . LEU A 1 86 ? -6.645 -5.68 -8.305 1 96.5 86 LEU A C 1
ATOM 688 O O . LEU A 1 86 ? -6.801 -4.539 -7.863 1 96.5 86 LEU A O 1
ATOM 692 N N . VAL A 1 87 ? -5.77 -5.992 -9.219 1 96.62 87 VAL A N 1
ATOM 693 C CA . VAL A 1 87 ? -4.867 -4.992 -9.773 1 96.62 87 VAL A CA 1
ATOM 694 C C . VAL A 1 87 ? -5.676 -3.879 -10.438 1 96.62 87 VAL A C 1
ATOM 696 O O . VAL A 1 87 ? -5.453 -2.695 -10.172 1 96.62 87 VAL A O 1
ATOM 699 N N . VAL A 1 88 ? -6.625 -4.258 -11.25 1 96.12 88 VAL A N 1
ATOM 700 C CA . VAL A 1 88 ? -7.391 -3.256 -11.984 1 96.12 88 VAL A CA 1
ATOM 701 C C . VAL A 1 88 ? -8.242 -2.445 -11.008 1 96.12 88 VAL A C 1
ATOM 703 O O . VAL A 1 88 ? -8.445 -1.243 -11.203 1 96.12 88 VAL A O 1
ATOM 706 N N . THR A 1 89 ? -8.812 -3.057 -10.008 1 96.12 89 THR A N 1
ATOM 707 C CA . THR A 1 89 ? -9.57 -2.344 -8.984 1 96.12 89 THR A CA 1
ATOM 708 C C . THR A 1 89 ? -8.711 -1.268 -8.328 1 96.12 89 THR A C 1
ATOM 710 O O . THR A 1 89 ? -9.156 -0.133 -8.148 1 96.12 89 THR A O 1
ATOM 713 N N . PHE A 1 90 ? -7.484 -1.595 -8.008 1 96.44 90 PHE A N 1
ATOM 714 C CA . PHE A 1 90 ? -6.574 -0.626 -7.406 1 96.44 90 PHE A CA 1
ATOM 715 C C . PHE A 1 90 ? -6.195 0.455 -8.406 1 96.44 90 PHE A C 1
ATOM 717 O O . PHE A 1 90 ? -6.031 1.621 -8.039 1 96.44 90 PHE A O 1
ATOM 724 N N . MET A 1 91 ? -6.059 0.086 -9.672 1 95.94 91 MET A N 1
ATOM 725 C CA . MET A 1 91 ? -5.77 1.081 -10.695 1 95.94 91 MET A CA 1
ATOM 726 C C . MET A 1 91 ? -6.91 2.084 -10.82 1 95.94 91 MET A C 1
ATOM 728 O O . MET A 1 91 ? -6.676 3.293 -10.883 1 95.94 91 MET A O 1
ATOM 732 N N . ILE A 1 92 ? -8.078 1.601 -10.844 1 95.19 92 ILE A N 1
ATOM 733 C CA . ILE A 1 92 ? -9.258 2.451 -10.969 1 95.19 92 ILE A CA 1
ATOM 734 C C . ILE A 1 92 ? -9.391 3.33 -9.727 1 95.19 92 ILE A C 1
ATOM 736 O O . ILE A 1 92 ? -9.672 4.527 -9.828 1 95.19 92 ILE A O 1
ATOM 740 N N . ALA A 1 93 ? -9.203 2.715 -8.602 1 93.62 93 ALA A N 1
ATOM 741 C CA . ALA A 1 93 ? -9.258 3.477 -7.355 1 93.62 93 ALA A CA 1
ATOM 742 C C . ALA A 1 93 ? -8.219 4.59 -7.348 1 93.62 93 ALA A C 1
ATOM 744 O O . ALA A 1 93 ? -8.508 5.719 -6.941 1 93.62 93 ALA A O 1
ATOM 745 N N . THR A 1 94 ? -7.012 4.242 -7.762 1 93.38 94 THR A N 1
ATOM 746 C CA . THR A 1 94 ? -5.941 5.23 -7.824 1 93.38 94 THR A CA 1
ATOM 747 C C . THR A 1 94 ? -6.309 6.367 -8.773 1 93.38 94 THR A C 1
ATOM 749 O O . THR A 1 94 ? -6.133 7.539 -8.445 1 93.38 94 THR A O 1
ATOM 752 N N . ALA A 1 95 ? -6.828 6.059 -9.922 1 92.5 95 ALA A N 1
ATOM 753 C CA . ALA A 1 95 ? -7.242 7.074 -10.891 1 92.5 95 ALA A CA 1
ATOM 754 C C . ALA A 1 95 ? -8.352 7.953 -10.32 1 92.5 95 ALA A C 1
ATOM 756 O O . ALA A 1 95 ? -8.305 9.18 -10.438 1 92.5 95 ALA A O 1
ATOM 757 N N . ALA A 1 96 ? -9.344 7.34 -9.734 1 90.44 96 ALA A N 1
ATOM 758 C CA . ALA A 1 96 ? -10.469 8.07 -9.164 1 90.44 96 ALA A CA 1
ATOM 759 C C . ALA A 1 96 ? -10.008 9.016 -8.055 1 90.44 96 ALA A C 1
ATOM 761 O O . ALA A 1 96 ? -10.422 10.18 -8.008 1 90.44 96 ALA A O 1
ATOM 762 N N . LEU A 1 97 ? -9.148 8.523 -7.215 1 87.12 97 LEU A N 1
ATOM 763 C CA . LEU A 1 97 ? -8.641 9.328 -6.113 1 87.12 97 LEU A CA 1
ATOM 764 C C . LEU A 1 97 ? -7.734 10.445 -6.629 1 87.12 97 LEU A C 1
ATOM 766 O O . LEU A 1 97 ? -7.676 11.523 -6.043 1 87.12 97 LEU A O 1
ATOM 770 N N . ALA A 1 98 ? -6.996 10.125 -7.609 1 84.56 98 ALA A N 1
ATOM 771 C CA . ALA A 1 98 ? -6.172 11.156 -8.234 1 84.56 98 ALA A CA 1
ATOM 772 C C . ALA A 1 98 ? -7.031 12.289 -8.781 1 84.56 98 ALA A C 1
ATOM 774 O O . ALA A 1 98 ? -6.688 13.461 -8.633 1 84.56 98 ALA A O 1
ATOM 775 N N . LEU A 1 99 ? -8.125 11.93 -9.422 1 85.12 99 LEU A N 1
ATOM 776 C CA . LEU A 1 99 ? -9.031 12.93 -9.992 1 85.12 99 LEU A CA 1
ATOM 777 C C . LEU A 1 99 ? -9.711 13.734 -8.891 1 85.12 99 LEU A C 1
ATOM 779 O O . LEU A 1 99 ? -9.969 14.93 -9.062 1 85.12 99 LEU A O 1
ATOM 783 N N . LEU A 1 100 ? -9.922 13.039 -7.816 1 78.56 100 LEU A N 1
ATOM 784 C CA . LEU A 1 100 ? -10.609 13.695 -6.715 1 78.56 100 LEU A CA 1
ATOM 785 C C . LEU A 1 100 ? -9.617 14.406 -5.801 1 78.56 100 LEU A C 1
ATOM 787 O O . LEU A 1 100 ? -10.016 15.102 -4.863 1 78.56 100 LEU A O 1
ATOM 791 N N . ARG A 1 101 ? -8.352 14.266 -6.051 1 73.06 101 ARG A N 1
ATOM 792 C CA . ARG A 1 101 ? -7.289 14.906 -5.281 1 73.06 101 ARG A CA 1
ATOM 793 C C . ARG A 1 101 ? -7.387 14.539 -3.805 1 73.06 101 ARG A C 1
ATOM 795 O O . ARG A 1 101 ? -7.391 15.422 -2.941 1 73.06 101 ARG A O 1
ATOM 802 N N . ARG A 1 102 ? -7.504 13.258 -3.562 1 75.44 102 ARG A N 1
ATOM 803 C CA . ARG A 1 102 ? -7.637 12.758 -2.195 1 75.44 102 ARG A CA 1
ATOM 804 C C . ARG A 1 102 ? -6.328 12.148 -1.708 1 75.44 102 ARG A C 1
ATOM 806 O O . ARG A 1 102 ? -5.566 11.586 -2.498 1 75.44 102 ARG A O 1
ATOM 813 N N . GLN A 1 103 ? -6.082 12.336 -0.367 1 70.75 103 GLN A N 1
ATOM 814 C CA . GLN A 1 103 ? -4.852 11.867 0.263 1 70.75 103 GLN A CA 1
ATOM 815 C C . GLN A 1 103 ? -4.73 10.352 0.163 1 70.75 103 GLN A C 1
ATOM 817 O O . GLN A 1 103 ? -3.621 9.812 0.138 1 70.75 103 GLN A O 1
ATOM 822 N N . LEU A 1 104 ? -5.848 9.68 0.064 1 75.81 104 LEU A N 1
ATOM 823 C CA . LEU A 1 104 ? -5.855 8.219 -0.013 1 75.81 104 LEU A CA 1
ATOM 824 C C . LEU A 1 104 ? -5.18 7.742 -1.293 1 75.81 104 LEU A C 1
ATOM 826 O O . LEU A 1 104 ? -4.848 6.562 -1.418 1 75.81 104 LEU A O 1
ATOM 830 N N . LEU A 1 105 ? -4.875 8.656 -2.182 1 79.81 105 LEU A N 1
ATOM 831 C CA . LEU A 1 105 ? -4.191 8.367 -3.436 1 79.81 105 LEU A CA 1
ATOM 832 C C . LEU A 1 105 ? -2.826 7.734 -3.178 1 79.81 105 LEU A C 1
ATOM 834 O O . LEU A 1 105 ? -2.418 6.812 -3.891 1 79.81 105 LEU A O 1
ATOM 838 N N . VAL A 1 106 ? -2.205 8.141 -2.088 1 86.5 106 VAL A N 1
ATOM 839 C CA . VAL A 1 106 ? -0.85 7.691 -1.793 1 86.5 106 VAL A CA 1
ATOM 840 C C . VAL A 1 106 ? -0.867 6.207 -1.428 1 86.5 106 VAL A C 1
ATOM 842 O O . VAL A 1 106 ? -0.009 5.441 -1.873 1 86.5 106 VAL A O 1
ATOM 845 N N . LEU A 1 107 ? -1.887 5.785 -0.741 1 90.44 107 LEU A N 1
ATOM 846 C CA . LEU A 1 107 ? -2.016 4.391 -0.337 1 90.44 107 LEU A CA 1
ATOM 847 C C . LEU A 1 107 ? -2.279 3.498 -1.545 1 90.44 107 LEU A C 1
A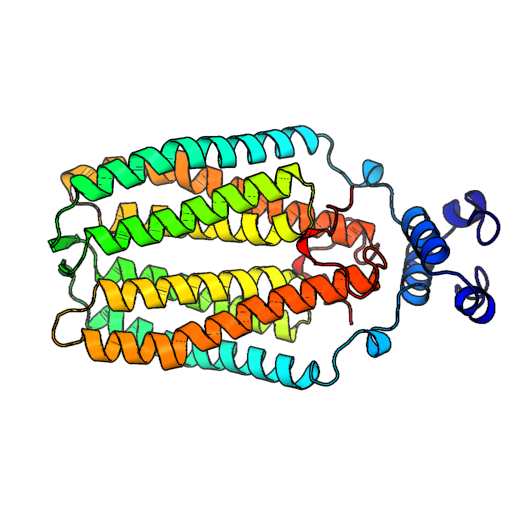TOM 849 O O . LEU A 1 107 ? -1.61 2.479 -1.727 1 90.44 107 LEU A O 1
ATOM 853 N N . THR A 1 108 ? -3.186 3.93 -2.336 1 93.62 108 THR A N 1
ATOM 854 C CA . THR A 1 108 ? -3.584 3.109 -3.475 1 93.62 108 THR A CA 1
ATOM 855 C C . THR A 1 108 ? -2.498 3.105 -4.547 1 93.62 108 THR A C 1
ATOM 857 O O . THR A 1 108 ? -2.238 2.076 -5.172 1 93.62 108 THR A O 1
ATOM 860 N N . ALA A 1 109 ? -1.868 4.238 -4.738 1 93.44 109 ALA A N 1
ATOM 861 C CA . ALA A 1 109 ? -0.803 4.324 -5.734 1 93.44 109 ALA A CA 1
ATOM 862 C C . ALA A 1 109 ? 0.383 3.445 -5.348 1 93.44 109 ALA A C 1
ATOM 864 O O . ALA A 1 109 ? 0.901 2.691 -6.176 1 93.44 109 ALA A O 1
ATOM 865 N N . PHE A 1 110 ? 0.814 3.531 -4.156 1 94.56 110 PHE A N 1
ATOM 866 C CA . PHE A 1 110 ? 1.916 2.713 -3.662 1 94.56 110 PHE A CA 1
ATOM 867 C C . PHE A 1 110 ? 1.596 1.23 -3.799 1 94.56 110 PHE A C 1
ATOM 869 O O . PHE A 1 110 ? 2.412 0.458 -4.305 1 94.56 110 PHE A O 1
ATOM 876 N N . THR A 1 111 ? 0.432 0.864 -3.396 1 96.44 111 THR A N 1
ATOM 877 C CA . THR A 1 111 ? 0.011 -0.532 -3.443 1 96.44 111 THR A CA 1
ATOM 878 C C . THR A 1 111 ? -0.094 -1.017 -4.887 1 96.44 111 THR A C 1
ATOM 880 O O . THR A 1 111 ? 0.294 -2.145 -5.195 1 96.44 111 THR A O 1
ATOM 883 N N . THR A 1 112 ? -0.659 -0.134 -5.703 1 96.69 112 THR A N 1
ATOM 884 C CA . THR A 1 112 ? -0.732 -0.489 -7.117 1 96.69 112 THR A CA 1
ATOM 885 C C . THR A 1 112 ? 0.659 -0.779 -7.672 1 96.69 112 THR A C 1
ATOM 887 O O . THR A 1 112 ? 0.848 -1.748 -8.414 1 96.69 112 THR A O 1
ATOM 890 N N . GLY A 1 113 ? 1.587 0.056 -7.332 1 97.25 113 GLY A N 1
ATOM 891 C CA . GLY A 1 113 ? 2.955 -0.191 -7.758 1 97.25 113 GLY A CA 1
ATOM 892 C C . GLY A 1 113 ? 3.486 -1.538 -7.305 1 97.25 113 GLY A C 1
ATOM 893 O O . GLY A 1 113 ? 4.102 -2.264 -8.086 1 97.25 113 GLY A O 1
ATOM 894 N N . VAL A 1 114 ? 3.262 -1.875 -6.086 1 96.56 114 VAL A N 1
ATOM 895 C CA . VAL A 1 114 ? 3.732 -3.141 -5.531 1 96.56 114 VAL A CA 1
ATOM 896 C C . VAL A 1 114 ? 3.03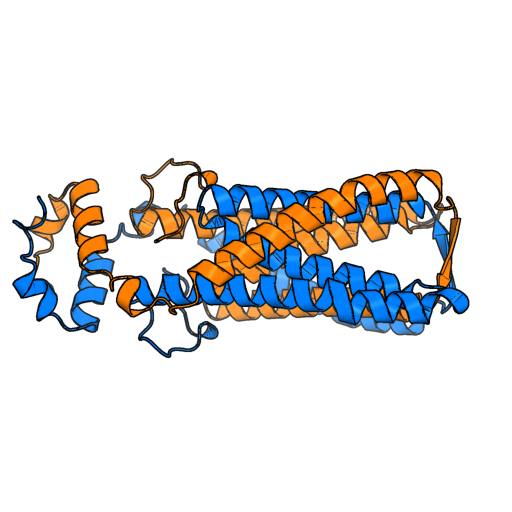3 -4.305 -6.234 1 96.56 114 VAL A C 1
ATOM 898 O O . VAL A 1 114 ? 3.662 -5.316 -6.543 1 96.56 114 VAL A O 1
ATOM 901 N N . LEU A 1 115 ? 1.741 -4.137 -6.477 1 97.44 115 LEU A N 1
ATOM 902 C CA . LEU A 1 115 ? 0.991 -5.184 -7.168 1 97.44 115 LEU A CA 1
ATOM 903 C C . LEU A 1 115 ? 1.531 -5.402 -8.578 1 97.44 115 LEU A C 1
ATOM 905 O O . LEU A 1 115 ? 1.566 -6.531 -9.062 1 97.44 115 LEU A O 1
ATOM 909 N N . LEU A 1 116 ? 1.91 -4.316 -9.211 1 96.94 116 LEU A N 1
ATOM 910 C CA . LEU A 1 116 ? 2.48 -4.426 -10.555 1 96.94 116 LEU A CA 1
ATOM 911 C C . LEU A 1 116 ? 3.824 -5.145 -10.516 1 96.94 116 LEU A C 1
ATOM 913 O O . LEU A 1 116 ? 4.16 -5.895 -11.43 1 96.94 116 LEU A O 1
ATOM 917 N N . ILE A 1 117 ? 4.582 -4.887 -9.477 1 96.81 117 ILE A N 1
ATOM 918 C CA . ILE A 1 117 ? 5.828 -5.617 -9.281 1 96.81 117 ILE A CA 1
ATOM 919 C C . ILE A 1 117 ? 5.535 -7.105 -9.117 1 96.81 117 ILE A C 1
ATOM 921 O O . ILE A 1 117 ? 6.211 -7.949 -9.719 1 96.81 117 ILE A O 1
ATOM 925 N N . CYS A 1 118 ? 4.539 -7.441 -8.336 1 96 118 CYS A N 1
ATOM 926 C CA . CYS A 1 118 ? 4.125 -8.828 -8.156 1 96 118 CYS A CA 1
ATOM 927 C C . CYS A 1 118 ? 3.697 -9.453 -9.477 1 96 118 CYS A C 1
ATOM 929 O O . CYS A 1 118 ? 4.082 -10.578 -9.797 1 96 118 CYS A O 1
ATOM 931 N N . ASP A 1 119 ? 2.922 -8.695 -10.188 1 96.81 119 ASP A N 1
ATOM 932 C CA . ASP A 1 119 ? 2.432 -9.188 -11.477 1 96.81 119 ASP A CA 1
ATOM 933 C C . ASP A 1 119 ? 3.588 -9.508 -12.414 1 96.81 119 ASP A C 1
ATOM 935 O O . ASP A 1 119 ? 3.615 -10.578 -13.031 1 96.81 119 ASP A O 1
ATOM 939 N N . ALA A 1 120 ? 4.523 -8.578 -12.523 1 95.88 120 ALA A N 1
ATOM 940 C CA . ALA A 1 120 ? 5.715 -8.789 -13.344 1 95.88 120 ALA A CA 1
ATOM 941 C C . ALA A 1 120 ? 6.473 -10.039 -12.906 1 95.88 120 ALA A C 1
ATOM 943 O O . ALA A 1 120 ? 6.93 -10.82 -13.742 1 95.88 120 ALA A O 1
ATOM 944 N N . TRP A 1 121 ? 6.637 -10.188 -11.602 1 95.19 121 TRP A N 1
ATOM 945 C CA . TRP A 1 121 ? 7.305 -11.359 -11.039 1 95.19 121 TRP A CA 1
ATOM 946 C C . TRP A 1 121 ? 6.605 -12.641 -11.469 1 95.19 121 TRP A C 1
ATOM 948 O O . TRP A 1 121 ? 7.246 -13.57 -11.969 1 95.19 121 TRP A O 1
ATOM 958 N N . PHE A 1 122 ? 5.309 -12.711 -11.336 1 94.69 122 PHE A N 1
ATOM 959 C CA . PHE A 1 122 ? 4.539 -13.914 -11.648 1 94.69 122 PHE A CA 1
ATOM 960 C C . PHE A 1 122 ? 4.566 -14.195 -13.148 1 94.69 122 PHE A C 1
ATOM 962 O O . PHE A 1 122 ? 4.645 -15.352 -13.562 1 94.69 122 PHE A O 1
ATOM 969 N N . ASP A 1 123 ? 4.453 -13.125 -13.922 1 93.81 123 ASP A N 1
ATOM 970 C CA . ASP A 1 123 ? 4.473 -13.312 -15.375 1 93.81 123 ASP A CA 1
ATOM 971 C C . ASP A 1 123 ? 5.77 -13.977 -15.828 1 93.81 123 ASP A C 1
ATOM 973 O O . ASP A 1 123 ? 5.746 -14.891 -16.656 1 93.81 123 ASP A O 1
ATOM 977 N N . VAL A 1 124 ? 6.852 -13.555 -15.25 1 93.31 124 VAL A N 1
ATOM 978 C CA . VAL A 1 124 ? 8.156 -14.055 -15.672 1 93.31 124 VAL A CA 1
ATOM 979 C C . VAL A 1 124 ? 8.383 -15.453 -15.109 1 93.31 124 VAL A C 1
ATOM 981 O O . VAL A 1 124 ? 8.812 -16.359 -15.828 1 93.31 124 VAL A O 1
ATOM 984 N N . MET A 1 125 ? 8.039 -15.719 -13.914 1 91.81 125 MET A N 1
ATOM 985 C CA . MET A 1 125 ? 8.359 -16.969 -13.234 1 91.81 125 MET A CA 1
ATOM 986 C C . MET A 1 125 ? 7.445 -18.094 -13.711 1 91.81 125 MET A C 1
ATOM 988 O O . MET A 1 125 ? 7.859 -19.25 -13.766 1 91.81 125 MET A O 1
ATOM 992 N N . THR A 1 126 ? 6.195 -17.75 -14.094 1 89.5 126 THR A N 1
ATOM 993 C CA . THR A 1 126 ? 5.246 -18.797 -14.461 1 89.5 126 THR A CA 1
ATOM 994 C C . THR A 1 126 ? 5.207 -19 -15.969 1 89.5 126 THR A C 1
ATOM 996 O O . THR A 1 126 ? 4.473 -19.844 -16.484 1 89.5 126 THR A O 1
ATOM 999 N N . ALA A 1 127 ? 6.02 -18.281 -16.672 1 88.62 127 ALA A N 1
ATOM 1000 C CA . ALA A 1 127 ? 6.043 -18.359 -18.125 1 88.62 127 ALA A CA 1
ATOM 1001 C C . ALA A 1 127 ? 6.754 -19.641 -18.594 1 88.62 127 ALA A C 1
ATOM 1003 O O . ALA A 1 127 ? 7.738 -20.062 -17.969 1 88.62 127 ALA A O 1
ATOM 1004 N N . GLY A 1 128 ? 6.203 -20.172 -19.609 1 86.25 128 GLY A N 1
ATOM 1005 C CA . GLY A 1 128 ? 6.879 -21.281 -20.25 1 86.25 128 GLY A CA 1
ATOM 1006 C C . GLY A 1 128 ? 8.148 -20.891 -20.984 1 86.25 128 GLY A C 1
ATOM 1007 O O . GLY A 1 128 ? 8.422 -19.703 -21.156 1 86.25 128 GLY A O 1
ATOM 1008 N N . PRO A 1 129 ? 8.875 -21.812 -21.344 1 87.06 129 PRO A N 1
ATOM 1009 C CA . PRO A 1 129 ? 10.156 -21.562 -22.016 1 87.06 129 PRO A CA 1
ATOM 1010 C C . PRO A 1 129 ? 10.016 -20.75 -23.281 1 87.06 129 PRO A C 1
ATOM 1012 O O . PRO A 1 129 ? 10.883 -19.938 -23.609 1 87.06 129 PRO A O 1
ATOM 1015 N N . ALA A 1 130 ? 8.922 -20.875 -24 1 88.38 130 ALA A N 1
ATOM 1016 C CA . ALA A 1 130 ? 8.727 -20.188 -25.266 1 88.38 130 ALA A CA 1
ATOM 1017 C C . ALA A 1 130 ? 8.305 -18.734 -25.047 1 88.38 130 ALA A C 1
ATOM 1019 O O . ALA A 1 130 ? 8.516 -17.875 -25.906 1 88.38 130 ALA A O 1
ATOM 1020 N N . GLU A 1 131 ? 7.73 -18.453 -23.859 1 91.19 131 GLU A N 1
ATOM 1021 C CA . GLU A 1 131 ? 7.098 -17.156 -23.641 1 91.19 131 GLU A CA 1
ATOM 1022 C C . GLU A 1 131 ? 7.895 -16.312 -22.656 1 91.19 131 GLU A C 1
ATOM 1024 O O . GLU A 1 131 ? 7.617 -15.117 -22.484 1 91.19 131 GLU A O 1
ATOM 1029 N N . VAL A 1 132 ? 8.953 -16.875 -22.109 1 90.75 132 VAL A N 1
ATOM 1030 C CA . VAL A 1 132 ? 9.633 -16.219 -21 1 90.75 132 VAL A CA 1
ATOM 1031 C C . VAL A 1 132 ? 10.328 -14.953 -21.484 1 90.75 132 VAL A C 1
ATOM 1033 O O . VAL A 1 132 ? 10.391 -13.953 -20.781 1 90.75 132 VAL A O 1
ATOM 1036 N N . ARG A 1 133 ? 10.812 -14.992 -22.688 1 93.12 133 ARG A N 1
ATOM 1037 C CA . ARG A 1 133 ? 11.484 -13.812 -23.219 1 93.12 133 ARG A CA 1
ATOM 1038 C C . ARG A 1 133 ? 10.516 -12.641 -23.344 1 93.12 133 ARG A C 1
ATOM 1040 O O . ARG A 1 133 ? 10.859 -11.508 -22.984 1 93.12 133 ARG A O 1
ATOM 1047 N N . TRP A 1 134 ? 9.344 -12.953 -23.828 1 91.88 134 TRP A N 1
ATOM 1048 C CA . TRP A 1 134 ? 8.32 -11.922 -23.953 1 91.88 134 TRP A CA 1
ATOM 1049 C C . TRP A 1 134 ? 7.867 -11.438 -22.578 1 91.88 134 TRP A C 1
ATOM 1051 O O . TRP A 1 134 ? 7.605 -10.25 -22.391 1 91.88 134 TRP A O 1
ATOM 1061 N N . ALA A 1 135 ? 7.738 -12.289 -21.672 1 93.69 135 ALA A N 1
ATOM 1062 C CA . ALA A 1 135 ? 7.355 -11.945 -20.297 1 93.69 135 ALA A CA 1
ATOM 1063 C C . ALA A 1 135 ? 8.367 -10.984 -19.672 1 93.69 135 ALA A C 1
ATOM 1065 O O . ALA A 1 135 ? 7.98 -10.008 -19.031 1 93.69 135 ALA A O 1
ATOM 1066 N N . ILE A 1 136 ? 9.617 -11.258 -19.875 1 95 136 ILE A N 1
ATOM 1067 C CA . ILE A 1 136 ? 10.672 -10.406 -19.328 1 95 136 ILE A CA 1
ATOM 1068 C C . ILE A 1 136 ? 10.617 -9.031 -19.984 1 95 136 ILE A C 1
ATOM 1070 O O . ILE A 1 136 ? 10.703 -8.008 -19.312 1 95 136 ILE A O 1
ATOM 1074 N N . LEU A 1 137 ? 10.406 -9.039 -21.281 1 94.94 137 LEU A N 1
ATOM 1075 C CA . LEU A 1 137 ? 10.359 -7.781 -22.016 1 94.94 137 LEU A CA 1
ATOM 1076 C C . LEU A 1 137 ? 9.203 -6.91 -21.531 1 94.94 137 LEU A C 1
ATOM 1078 O O . LEU A 1 137 ? 9.375 -5.711 -21.297 1 94.94 137 LEU A O 1
ATOM 1082 N N . THR A 1 138 ? 8.062 -7.453 -21.375 1 93.81 138 THR A N 1
ATOM 1083 C CA . THR A 1 138 ? 6.891 -6.719 -20.906 1 93.81 138 THR A CA 1
ATOM 1084 C C . THR A 1 138 ? 7.094 -6.238 -19.469 1 93.81 138 THR A C 1
ATOM 1086 O O . THR A 1 138 ? 6.711 -5.121 -19.109 1 93.81 138 THR A O 1
ATOM 1089 N N . ALA A 1 139 ? 7.672 -7.117 -18.672 1 95.88 139 ALA A N 1
ATOM 1090 C CA . ALA A 1 139 ? 7.938 -6.766 -17.281 1 95.88 139 ALA A CA 1
ATOM 1091 C C . ALA A 1 139 ? 8.883 -5.57 -17.188 1 95.88 139 ALA A C 1
ATOM 1093 O O . ALA A 1 139 ? 8.594 -4.602 -16.484 1 95.88 139 ALA A O 1
ATOM 1094 N N . VAL A 1 140 ? 9.953 -5.574 -17.922 1 95.94 140 VAL A N 1
ATOM 1095 C CA . VAL A 1 140 ? 11.016 -4.582 -17.812 1 95.94 140 VAL A CA 1
ATOM 1096 C C . VAL A 1 140 ? 10.594 -3.301 -18.531 1 95.94 140 VAL A C 1
ATOM 1098 O O . VAL A 1 140 ? 10.891 -2.195 -18.078 1 95.94 140 VAL A O 1
ATOM 1101 N N . ALA A 1 141 ? 9.828 -3.412 -19.578 1 94.62 141 ALA A N 1
ATOM 1102 C CA . ALA A 1 141 ? 9.523 -2.264 -20.422 1 94.62 141 ALA A CA 1
ATOM 1103 C C . ALA A 1 141 ? 8.203 -1.615 -20.016 1 94.62 141 ALA A C 1
ATOM 1105 O O . ALA A 1 141 ? 7.992 -0.425 -20.266 1 94.62 141 ALA A O 1
ATOM 1106 N N . ALA A 1 142 ? 7.332 -2.363 -19.438 1 93.12 142 ALA A N 1
ATOM 1107 C CA . ALA A 1 142 ? 5.988 -1.84 -19.188 1 93.12 142 ALA A CA 1
ATOM 1108 C C . ALA A 1 142 ? 5.656 -1.867 -17.703 1 93.12 142 ALA A C 1
ATOM 1110 O O . ALA A 1 142 ? 5.523 -0.817 -17.062 1 93.12 142 ALA A O 1
ATOM 1111 N N . GLU A 1 143 ? 5.703 -2.945 -17.078 1 96 143 GLU A N 1
ATOM 1112 C CA . GLU A 1 143 ? 5.188 -3.105 -15.719 1 96 143 GLU A CA 1
ATOM 1113 C C . GLU A 1 143 ? 6.094 -2.43 -14.703 1 96 143 GLU A C 1
ATOM 1115 O O . GLU A 1 143 ? 5.637 -1.622 -13.891 1 96 143 GLU A O 1
ATOM 1120 N N . LEU A 1 144 ? 7.34 -2.732 -14.758 1 96.75 144 LEU A N 1
ATOM 1121 C CA . LEU A 1 144 ? 8.258 -2.25 -13.727 1 96.75 144 LEU A CA 1
ATOM 1122 C C . LEU A 1 144 ? 8.414 -0.736 -13.812 1 96.75 144 LEU A C 1
ATOM 1124 O O . LEU A 1 144 ? 8.391 -0.051 -12.781 1 96.75 144 LEU A O 1
ATOM 1128 N N . PRO A 1 145 ? 8.547 -0.157 -14.961 1 96.31 145 PRO A N 1
ATOM 1129 C CA . PRO A 1 145 ? 8.617 1.305 -15.031 1 96.31 145 PRO A CA 1
ATOM 1130 C C . PRO A 1 145 ? 7.375 1.982 -14.461 1 96.31 145 PRO A C 1
ATOM 1132 O O . PRO A 1 145 ? 7.488 2.975 -13.734 1 96.31 145 PRO A O 1
ATOM 1135 N N . VAL A 1 146 ? 6.227 1.452 -14.812 1 95.06 146 VAL A N 1
ATOM 1136 C CA . VAL A 1 146 ? 4.98 2.014 -14.297 1 95.06 146 VAL A CA 1
ATOM 1137 C C . VAL A 1 146 ? 4.941 1.869 -12.781 1 95.06 146 VAL A C 1
ATOM 1139 O O . VAL A 1 146 ? 4.539 2.795 -12.07 1 95.06 146 VAL A O 1
ATOM 1142 N N . ALA A 1 147 ? 5.375 0.737 -12.352 1 96.81 147 ALA A N 1
ATOM 1143 C CA . ALA A 1 147 ? 5.426 0.486 -10.914 1 96.81 147 ALA A CA 1
ATOM 1144 C C . ALA A 1 147 ? 6.32 1.504 -10.211 1 96.81 147 ALA A C 1
ATOM 1146 O O . ALA A 1 147 ? 5.945 2.057 -9.172 1 96.81 147 ALA A O 1
ATOM 1147 N N . VAL A 1 148 ? 7.457 1.78 -10.742 1 95.31 148 VAL A N 1
ATOM 1148 C CA . VAL A 1 148 ? 8.414 2.709 -10.156 1 95.31 148 VAL A CA 1
ATOM 1149 C C . VAL A 1 148 ? 7.816 4.113 -10.109 1 95.31 148 VAL A C 1
ATOM 1151 O O . VAL A 1 148 ? 7.941 4.816 -9.109 1 95.31 148 VAL A O 1
ATOM 1154 N N . VAL A 1 149 ? 7.164 4.492 -11.133 1 93.56 149 VAL A N 1
ATOM 1155 C CA . VAL A 1 149 ? 6.535 5.809 -11.195 1 93.56 149 VAL A CA 1
ATOM 1156 C C . VAL A 1 149 ? 5.48 5.93 -10.102 1 93.56 149 VAL A C 1
ATOM 1158 O O . VAL A 1 149 ? 5.406 6.949 -9.414 1 93.56 149 VAL A O 1
ATOM 1161 N N . MET A 1 150 ? 4.723 4.879 -9.969 1 93.88 150 MET A N 1
ATOM 1162 C CA . MET A 1 150 ? 3.645 4.91 -8.984 1 93.88 150 MET A CA 1
ATOM 1163 C C . MET A 1 150 ? 4.207 4.957 -7.566 1 93.88 150 MET A C 1
ATOM 1165 O O . MET A 1 150 ? 3.752 5.75 -6.738 1 93.88 150 MET A O 1
ATOM 1169 N N . ILE A 1 151 ? 5.172 4.18 -7.281 1 94.06 151 ILE A N 1
ATOM 1170 C CA . ILE A 1 151 ? 5.754 4.102 -5.945 1 94.06 151 ILE A CA 1
ATOM 1171 C C . ILE A 1 151 ? 6.512 5.391 -5.633 1 94.06 151 ILE A C 1
ATOM 1173 O O . ILE A 1 151 ? 6.328 5.984 -4.57 1 94.06 151 ILE A O 1
ATOM 1177 N N . ARG A 1 152 ? 7.32 5.812 -6.551 1 90.25 152 ARG A N 1
ATOM 1178 C CA . ARG A 1 152 ? 8.078 7.043 -6.352 1 90.25 152 ARG A CA 1
ATOM 1179 C C . ARG A 1 152 ? 7.148 8.234 -6.176 1 90.25 152 ARG A C 1
ATOM 1181 O O . ARG A 1 152 ? 7.41 9.117 -5.355 1 90.25 152 ARG A O 1
ATOM 1188 N N . GLY A 1 153 ? 6.156 8.25 -6.988 1 86.19 153 GLY A N 1
ATOM 1189 C CA . GLY A 1 153 ? 5.184 9.328 -6.852 1 86.19 153 GLY A CA 1
ATOM 1190 C C . GLY A 1 153 ? 4.512 9.352 -5.492 1 86.19 153 GLY A C 1
ATOM 1191 O O . GLY A 1 153 ? 4.359 10.414 -4.887 1 86.19 153 GLY A O 1
ATOM 1192 N N . ALA A 1 154 ? 4.066 8.266 -5.07 1 86.75 154 ALA A N 1
ATOM 1193 C CA . ALA A 1 154 ? 3.424 8.164 -3.762 1 86.75 154 ALA A CA 1
ATOM 1194 C C . ALA A 1 154 ? 4.363 8.625 -2.65 1 86.75 154 ALA A C 1
ATOM 1196 O O . ALA A 1 154 ? 3.955 9.367 -1.752 1 86.75 154 ALA A O 1
ATOM 1197 N N . LEU A 1 155 ? 5.602 8.273 -2.701 1 85.38 155 LEU A N 1
ATOM 1198 C CA . LEU A 1 155 ? 6.594 8.656 -1.7 1 85.38 155 LEU A CA 1
ATOM 1199 C C . LEU A 1 155 ? 6.879 10.156 -1.762 1 85.38 155 LEU A C 1
ATOM 1201 O O . LEU A 1 155 ? 7.062 10.797 -0.726 1 85.38 155 LEU A O 1
ATOM 1205 N N . LEU A 1 156 ? 6.918 10.625 -2.977 1 82.38 156 LEU A N 1
ATOM 1206 C CA . LEU A 1 156 ? 7.141 12.055 -3.15 1 82.38 156 LEU A CA 1
ATOM 1207 C C . LEU A 1 156 ? 6 12.859 -2.541 1 82.38 156 LEU A C 1
ATOM 1209 O O . LEU A 1 156 ? 6.238 13.859 -1.855 1 82.38 156 LEU A O 1
ATOM 1213 N N . ILE A 1 157 ? 4.82 12.461 -2.83 1 79.06 157 ILE A N 1
ATOM 1214 C CA . ILE A 1 157 ? 3.652 13.156 -2.295 1 79.06 157 ILE A CA 1
ATOM 1215 C C . ILE A 1 157 ? 3.676 13.102 -0.769 1 79.06 157 ILE A C 1
ATOM 1217 O O . ILE A 1 157 ? 3.383 14.094 -0.102 1 79.06 157 ILE A O 1
ATOM 1221 N N . THR A 1 158 ? 3.984 11.992 -0.249 1 78 158 THR A N 1
ATOM 1222 C CA . THR A 1 158 ? 4.074 11.828 1.197 1 78 158 THR A CA 1
ATOM 1223 C C . THR A 1 158 ? 5.145 12.758 1.777 1 78 158 THR A C 1
ATOM 1225 O O . THR A 1 158 ? 4.922 13.406 2.803 1 78 158 THR A O 1
ATOM 1228 N N . ARG A 1 159 ? 6.227 12.836 1.126 1 74.88 159 ARG A N 1
ATOM 1229 C CA . ARG A 1 159 ? 7.309 13.719 1.558 1 74.88 159 ARG A CA 1
ATOM 1230 C C . ARG A 1 159 ? 6.867 15.18 1.526 1 74.88 159 ARG A C 1
ATOM 1232 O O . ARG A 1 159 ? 7.137 15.938 2.463 1 74.88 159 ARG A O 1
ATOM 1239 N N . LEU A 1 160 ? 6.273 15.609 0.51 1 73.12 160 LEU A N 1
ATOM 1240 C CA . LEU A 1 160 ? 5.82 16.984 0.357 1 73.12 160 LEU A CA 1
ATOM 1241 C C . LEU A 1 160 ? 4.801 17.344 1.431 1 73.12 160 LEU A C 1
ATOM 1243 O O . LEU A 1 160 ? 4.832 18.453 1.98 1 73.12 160 LEU A O 1
ATOM 1247 N N . THR A 1 161 ? 3.895 16.422 1.604 1 69.62 161 THR A N 1
ATOM 1248 C CA . THR A 1 161 ? 2.875 16.656 2.623 1 69.62 161 THR A CA 1
ATOM 1249 C C . THR A 1 161 ? 3.512 16.812 3.998 1 69.62 161 THR A C 1
ATOM 1251 O O . THR A 1 161 ? 3.16 17.734 4.742 1 69.62 161 THR A O 1
ATOM 1254 N N . MET A 1 162 ? 4.496 16.109 4.266 1 67.25 162 MET A N 1
ATOM 1255 C CA . MET A 1 162 ? 5.148 16.156 5.57 1 67.25 162 MET A CA 1
ATOM 1256 C C . MET A 1 162 ? 6.016 17.406 5.691 1 67.25 162 MET A C 1
ATOM 1258 O O . MET A 1 162 ? 6.16 17.969 6.781 1 67.25 162 MET A O 1
ATOM 1262 N N . THR A 1 163 ? 6.551 17.797 4.633 1 64.38 163 THR A N 1
ATOM 1263 C CA . THR A 1 163 ? 7.34 19.016 4.609 1 64.38 163 THR A CA 1
ATOM 1264 C C . THR A 1 163 ? 6.449 20.234 4.812 1 64.38 163 THR A C 1
ATOM 1266 O O . THR A 1 163 ? 6.82 21.172 5.527 1 64.38 163 THR A O 1
ATOM 1269 N N . ARG A 1 164 ? 5.402 20.219 4.23 1 63.66 164 ARG A N 1
ATOM 1270 C CA . ARG A 1 164 ? 4.469 21.328 4.355 1 63.66 164 ARG A CA 1
ATOM 1271 C C . ARG A 1 164 ? 3.945 21.438 5.785 1 63.66 164 ARG A C 1
ATOM 1273 O O . ARG A 1 164 ? 3.668 22.547 6.262 1 63.66 164 ARG A O 1
ATOM 1280 N N . LEU A 1 165 ? 3.758 20.359 6.328 1 60.75 165 LEU A N 1
ATOM 1281 C CA . LEU A 1 165 ? 3.254 20.391 7.695 1 60.75 165 LEU A CA 1
ATOM 1282 C C . LEU A 1 165 ? 4.379 20.672 8.68 1 60.75 165 LEU A C 1
ATOM 1284 O O . LEU A 1 165 ? 4.152 20.719 9.891 1 60.75 165 LEU A O 1
ATOM 1288 N N . LEU A 1 166 ? 5.504 21.188 8.062 1 55 166 LEU A N 1
ATOM 1289 C CA . LEU A 1 166 ? 6.699 21.594 8.797 1 55 166 LEU A CA 1
ATOM 1290 C C . LEU A 1 166 ? 7.121 20.516 9.781 1 55 166 LEU A C 1
ATOM 1292 O O . LEU A 1 166 ? 7.707 20.812 10.828 1 55 166 LEU A O 1
ATOM 1296 N N .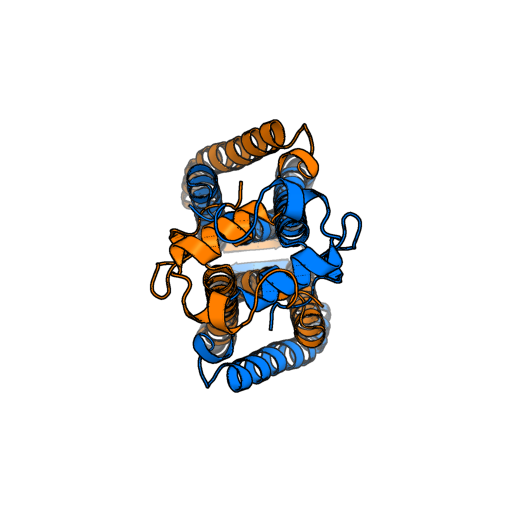 VAL A 1 167 ? 6.41 19.422 9.5 1 52.88 167 VAL A N 1
ATOM 1297 C CA . VAL A 1 167 ? 6.859 18.312 10.336 1 52.88 167 VAL A CA 1
ATOM 1298 C C . VAL A 1 167 ? 8.32 17.984 10.016 1 52.88 167 VAL A C 1
ATOM 1300 O O . VAL A 1 167 ? 9.094 17.625 10.906 1 52.88 167 VAL A O 1
ATOM 1303 N N . ILE A 1 168 ? 8.633 18.172 8.852 1 53.38 168 ILE A N 1
ATOM 1304 C CA . ILE A 1 168 ? 10 17.875 8.461 1 53.38 168 ILE A CA 1
ATOM 1305 C C . ILE A 1 168 ? 10.602 19.078 7.73 1 53.38 168 ILE A C 1
ATOM 1307 O O . ILE A 1 168 ? 9.891 19.828 7.078 1 53.38 168 ILE A O 1
ATOM 1311 N N . ASP A 1 169 ? 11.844 19.484 8.172 1 52.59 169 ASP A N 1
ATOM 1312 C CA . ASP A 1 169 ? 12.609 20.453 7.406 1 52.59 169 ASP A CA 1
ATOM 1313 C C . ASP A 1 169 ? 12.812 19.984 5.969 1 52.59 169 ASP A C 1
ATOM 1315 O O . ASP A 1 169 ? 12.859 18.781 5.707 1 52.59 169 ASP A O 1
ATOM 1319 N N . PRO A 1 170 ? 12.75 20.891 5.109 1 50.88 170 PRO A N 1
ATOM 1320 C CA . PRO A 1 170 ? 13.094 20.562 3.723 1 50.88 170 PRO A CA 1
ATOM 1321 C C . PRO A 1 170 ? 14.414 19.797 3.6 1 50.88 170 PRO A C 1
ATOM 1323 O O . PRO A 1 170 ? 15.391 20.141 4.273 1 50.88 170 PRO A O 1
ATOM 1326 N N . GLY A 1 171 ? 14.461 18.625 2.984 1 49.94 171 GLY A N 1
ATOM 1327 C CA . GLY A 1 171 ? 15.68 17.844 2.812 1 49.94 171 GLY A CA 1
ATOM 1328 C C . GLY A 1 171 ? 15.734 16.625 3.711 1 49.94 171 GLY A C 1
ATOM 1329 O O . GLY A 1 171 ? 16.641 15.797 3.59 1 49.94 171 GLY A O 1
ATOM 1330 N N . MET A 1 172 ? 14.82 16.562 4.754 1 50.06 172 MET A N 1
ATOM 1331 C CA . MET A 1 172 ? 14.867 15.438 5.68 1 50.06 172 MET A CA 1
ATOM 1332 C C . MET A 1 172 ? 14.281 14.188 5.051 1 50.06 172 MET A C 1
ATOM 1334 O O . MET A 1 172 ? 13.352 14.273 4.238 1 50.06 172 MET A O 1
ATOM 1338 N N . ARG A 1 173 ? 15.078 13.133 5.25 1 52.88 173 ARG A N 1
ATOM 1339 C CA . ARG A 1 173 ? 14.703 11.844 4.676 1 52.88 173 ARG A CA 1
ATOM 1340 C C . ARG A 1 173 ? 13.375 11.359 5.25 1 52.88 173 ARG A C 1
ATOM 1342 O O . ARG A 1 173 ? 13.133 11.477 6.453 1 52.88 173 ARG A O 1
ATOM 1349 N N . LEU A 1 174 ? 12.398 11.086 4.43 1 51.28 174 LEU A N 1
ATOM 1350 C CA . LEU A 1 174 ? 11.031 10.664 4.703 1 51.28 174 LEU A CA 1
ATOM 1351 C C . LEU A 1 174 ? 10.992 9.641 5.84 1 51.28 174 LEU A C 1
ATOM 1353 O O . LEU A 1 174 ? 10.031 9.602 6.609 1 51.28 174 LEU A O 1
ATOM 1357 N N . TRP A 1 175 ? 12.117 8.789 5.836 1 50.06 175 TRP A N 1
ATOM 1358 C CA . TRP A 1 175 ? 12.086 7.719 6.824 1 50.06 175 TRP A CA 1
ATOM 1359 C C . TRP A 1 175 ? 12.148 8.281 8.242 1 50.06 175 TRP A C 1
ATOM 1361 O O . TRP A 1 175 ? 11.914 7.559 9.211 1 50.06 175 TRP A O 1
ATOM 1371 N N . ARG A 1 176 ? 12.383 9.508 8.336 1 45.12 176 ARG A N 1
ATOM 1372 C CA . ARG A 1 176 ? 12.555 10.094 9.664 1 45.12 176 ARG A CA 1
ATOM 1373 C C . ARG A 1 176 ? 11.289 10.797 10.117 1 45.12 176 ARG A C 1
ATOM 1375 O O . ARG A 1 176 ? 11.227 11.328 11.234 1 45.12 176 ARG A O 1
ATOM 1382 N N . VAL A 1 177 ? 10.258 10.719 9.234 1 51.5 177 VAL A N 1
ATOM 1383 C CA . VAL A 1 177 ? 9.062 11.477 9.578 1 51.5 177 VAL A CA 1
ATOM 1384 C C . VAL A 1 177 ? 8.297 10.766 10.695 1 51.5 177 VAL A C 1
ATOM 1386 O O . VAL A 1 177 ? 7.879 9.617 10.531 1 51.5 177 VAL A O 1
ATOM 1389 N N . PRO A 1 178 ? 8.312 11.398 11.938 1 47.5 178 PRO A N 1
ATOM 1390 C CA . PRO A 1 178 ? 7.652 10.75 13.07 1 47.5 178 PRO A CA 1
ATOM 1391 C C . PRO A 1 178 ? 6.148 10.594 12.867 1 47.5 178 PRO A C 1
ATOM 1393 O O . PRO A 1 178 ? 5.551 11.32 12.07 1 47.5 178 PRO A O 1
ATOM 1396 N N . LEU A 1 179 ? 5.586 9.477 13.281 1 44.75 179 LEU A N 1
ATOM 1397 C CA . LEU A 1 179 ? 4.137 9.32 13.367 1 44.75 179 LEU A CA 1
ATOM 1398 C C . LEU A 1 179 ? 3.523 10.406 14.242 1 44.75 179 LEU A C 1
ATOM 1400 O O . LEU A 1 179 ? 4.082 10.75 15.289 1 44.75 179 LEU A O 1
ATOM 1404 N N . LEU A 1 180 ? 2.789 11.281 13.562 1 46.44 180 LEU A N 1
ATOM 1405 C CA . LEU A 1 180 ? 2.178 12.32 14.391 1 46.44 180 LEU A CA 1
ATOM 1406 C C . LEU A 1 180 ? 1.463 11.711 15.586 1 46.44 180 LEU A C 1
ATOM 1408 O O . LEU A 1 180 ? 0.815 10.672 15.469 1 46.44 180 LEU A O 1
ATOM 1412 N N . PRO A 1 181 ? 1.945 12.055 16.891 1 38.56 181 PRO A N 1
ATOM 1413 C CA . PRO A 1 181 ? 1.365 11.492 18.109 1 38.56 181 PRO A CA 1
ATOM 1414 C C . PRO A 1 181 ? -0.162 11.516 18.094 1 38.56 181 PRO A C 1
ATOM 1416 O O . PRO A 1 181 ? -0.768 12.336 17.406 1 38.56 181 PRO A O 1
ATOM 1419 N N . MET B 1 1 ? 7.539 29.156 23.453 1 57.41 1 MET B N 1
ATOM 1420 C CA . MET B 1 1 ? 8.055 30.375 22.844 1 57.41 1 MET B CA 1
ATOM 1421 C C . MET B 1 1 ? 7.008 31 21.938 1 57.41 1 MET B C 1
ATOM 1423 O O . MET B 1 1 ? 6.969 32.219 21.797 1 57.41 1 MET B O 1
ATOM 1427 N N . THR B 1 2 ? 6.016 30.062 21.469 1 69.56 2 THR B N 1
ATOM 1428 C CA . THR B 1 2 ? 5.086 30.672 20.531 1 69.56 2 THR B CA 1
ATOM 1429 C C . THR B 1 2 ? 3.875 31.25 21.266 1 69.56 2 THR B C 1
ATOM 1431 O O . THR B 1 2 ? 2.906 31.672 20.625 1 69.56 2 THR B O 1
ATOM 1434 N N . GLN B 1 3 ? 4.02 31.234 22.547 1 72.62 3 GLN B N 1
ATOM 1435 C CA . GLN B 1 3 ? 2.951 31.828 23.359 1 72.62 3 GLN B CA 1
ATOM 1436 C C . GLN B 1 3 ? 2.865 33.344 23.141 1 72.62 3 GLN B C 1
ATOM 1438 O O . GLN B 1 3 ? 1.809 33.938 23.344 1 72.62 3 GLN B O 1
ATOM 1443 N N . SER B 1 4 ? 4.059 33.781 22.703 1 73.31 4 SER B N 1
ATOM 1444 C CA . SER B 1 4 ? 4.105 35.219 22.484 1 73.31 4 SER B CA 1
ATOM 1445 C C . SER B 1 4 ? 3.334 35.625 21.234 1 73.31 4 SER B C 1
ATOM 1447 O O . SER B 1 4 ? 2.799 36.719 21.156 1 73.31 4 SER B O 1
ATOM 1449 N N . TYR B 1 5 ? 3.273 34.688 20.406 1 76.56 5 TYR B N 1
ATOM 1450 C CA . TYR B 1 5 ? 2.543 35 19.172 1 76.56 5 TYR B CA 1
ATOM 1451 C C . TYR B 1 5 ? 1.044 34.812 19.375 1 76.56 5 TYR B C 1
ATOM 1453 O O . TYR B 1 5 ? 0.247 35.656 18.969 1 76.56 5 TYR B O 1
ATOM 1461 N N . LEU B 1 6 ? 0.679 33.719 19.906 1 78.81 6 LEU B N 1
ATOM 1462 C CA . LEU B 1 6 ? -0.713 33.344 20.156 1 78.81 6 LEU B CA 1
ATOM 1463 C C . LEU B 1 6 ? -0.855 32.594 21.469 1 78.81 6 LEU B C 1
ATOM 1465 O O . LEU B 1 6 ? -0.289 31.516 21.641 1 78.81 6 LEU B O 1
ATOM 1469 N N . SER B 1 7 ? -1.56 33.156 22.438 1 79.44 7 SER B N 1
ATOM 1470 C CA . SER B 1 7 ? -1.724 32.531 23.75 1 79.44 7 SER B CA 1
ATOM 1471 C C . SER B 1 7 ? -2.656 31.344 23.672 1 79.44 7 SER B C 1
ATOM 1473 O O . SER B 1 7 ? -3.465 31.234 22.75 1 79.44 7 SER B O 1
ATOM 1475 N N . ASP B 1 8 ? -2.52 30.469 24.641 1 81.06 8 ASP B N 1
ATOM 1476 C CA . ASP B 1 8 ? -3.352 29.266 24.703 1 81.06 8 ASP B CA 1
ATOM 1477 C C . ASP B 1 8 ? -4.82 29.625 24.906 1 81.06 8 ASP B C 1
ATOM 1479 O O . ASP B 1 8 ? -5.711 28.938 24.406 1 81.06 8 ASP B O 1
ATOM 1483 N N . GLU B 1 9 ? -5.047 30.703 25.594 1 79.69 9 GLU B N 1
ATOM 1484 C CA . GLU B 1 9 ? -6.414 31.156 25.844 1 79.69 9 GLU B CA 1
ATOM 1485 C C . GLU B 1 9 ? -7.09 31.609 24.547 1 79.69 9 GLU B C 1
ATOM 1487 O O . GLU B 1 9 ? -8.266 31.312 24.328 1 79.69 9 GLU B O 1
ATOM 1492 N N . THR B 1 10 ? -6.262 32.281 23.719 1 80.06 10 THR B N 1
ATOM 1493 C CA . THR B 1 10 ? -6.793 32.75 22.438 1 80.06 10 THR B CA 1
ATOM 1494 C C . THR B 1 10 ? -7.074 31.562 21.516 1 80.06 10 THR B C 1
ATOM 1496 O O . THR B 1 10 ? -8.102 31.531 20.844 1 80.06 10 THR B O 1
ATOM 1499 N N . ILE B 1 11 ? -6.184 30.609 21.609 1 80.69 11 ILE B N 1
ATOM 1500 C CA . ILE B 1 11 ? -6.328 29.422 20.766 1 80.69 11 ILE B CA 1
ATOM 1501 C C . ILE B 1 11 ? -7.574 28.641 21.172 1 80.69 11 ILE B C 1
ATOM 1503 O O . ILE B 1 11 ? -8.297 28.125 20.312 1 80.69 11 ILE B O 1
ATOM 1507 N N . ALA B 1 12 ? -7.852 28.609 22.453 1 79.5 12 ALA B N 1
ATOM 1508 C CA . ALA B 1 12 ? -8.984 27.859 22.953 1 79.5 12 ALA B CA 1
ATOM 1509 C C . ALA B 1 12 ? -10.305 28.469 22.516 1 79.5 12 ALA B C 1
ATOM 1511 O O . ALA B 1 12 ? -11.312 27.781 22.391 1 79.5 12 ALA B O 1
ATOM 1512 N N . THR B 1 13 ? -10.266 29.734 22.172 1 79.69 13 THR B N 1
ATOM 1513 C CA . THR B 1 13 ? -11.492 30.422 21.781 1 79.69 13 THR B CA 1
ATOM 1514 C C . THR B 1 13 ? -11.672 30.406 20.266 1 79.69 13 THR B C 1
ATOM 1516 O O . THR B 1 13 ? -12.727 30.797 19.766 1 79.69 13 THR B O 1
ATOM 1519 N N . MET B 1 14 ? -10.617 29.938 19.578 1 80.56 14 MET B N 1
ATOM 1520 C CA . MET B 1 14 ? -10.664 29.938 18.125 1 80.56 14 MET B CA 1
ATOM 1521 C C . MET B 1 14 ? -11.562 28.812 17.609 1 80.56 14 MET B C 1
ATOM 1523 O O . MET B 1 14 ? -11.602 27.734 18.188 1 80.56 14 MET B O 1
ATOM 1527 N N . SER B 1 15 ? -12.391 29.172 16.609 1 77.19 15 SER B N 1
ATOM 1528 C CA . SER B 1 15 ? -13.172 28.141 15.938 1 77.19 15 SER B CA 1
ATOM 1529 C C . SER B 1 15 ? -12.273 27.188 15.164 1 77.19 15 SER B C 1
ATOM 1531 O O . SER B 1 15 ? -11.117 27.5 14.891 1 77.19 15 SER B O 1
ATOM 1533 N N . ALA B 1 16 ? -12.789 26.062 14.867 1 72.56 16 ALA B N 1
ATOM 1534 C CA . ALA B 1 16 ? -12.047 25.078 14.086 1 72.56 16 ALA B CA 1
ATOM 1535 C C . ALA B 1 16 ? -11.656 25.641 12.727 1 72.56 16 ALA B C 1
ATOM 1537 O O . ALA B 1 16 ? -10.555 25.375 12.234 1 72.56 16 ALA B O 1
ATOM 1538 N N . ASP B 1 17 ? -12.539 26.422 12.172 1 72.81 17 ASP B N 1
ATOM 1539 C CA . ASP B 1 17 ? -12.273 27 10.867 1 72.81 17 ASP B CA 1
ATOM 1540 C C . ASP B 1 17 ? -11.141 28.016 10.938 1 72.81 17 ASP B C 1
ATOM 1542 O O . ASP B 1 17 ? -10.297 28.078 10.039 1 72.81 17 ASP B O 1
ATOM 1546 N N . ALA B 1 18 ? -11.148 28.75 11.984 1 74.62 18 ALA B N 1
ATOM 1547 C CA . ALA B 1 18 ? -10.086 29.734 12.172 1 74.62 18 ALA B CA 1
ATOM 1548 C C . ALA B 1 18 ? -8.734 29.062 12.383 1 74.62 18 ALA B C 1
ATOM 1550 O O . ALA B 1 18 ? -7.719 29.531 11.859 1 74.62 18 ALA B O 1
ATOM 1551 N N . ARG B 1 19 ? -8.734 28.016 13.141 1 75.31 19 ARG B N 1
ATOM 1552 C CA . ARG B 1 19 ? -7.5 27.266 13.359 1 75.31 19 ARG B CA 1
ATOM 1553 C C . ARG B 1 19 ? -6.973 26.672 12.055 1 75.31 19 ARG B C 1
ATOM 1555 O O . ARG B 1 19 ? -5.773 26.734 11.781 1 75.31 19 ARG B O 1
ATOM 1562 N N . ARG B 1 20 ? -7.91 26.172 11.273 1 72.12 20 ARG B N 1
ATOM 1563 C CA . ARG B 1 20 ? -7.531 25.594 9.984 1 72.12 20 ARG B CA 1
ATOM 1564 C C . ARG B 1 20 ? -6.922 26.641 9.07 1 72.12 20 ARG B C 1
ATOM 1566 O O . ARG B 1 20 ? -5.906 26.391 8.422 1 72.12 20 ARG B O 1
ATOM 1573 N N . ASP B 1 21 ? -7.59 27.656 9 1 72.88 21 ASP B N 1
ATOM 1574 C CA . ASP B 1 21 ? -7.098 28.75 8.156 1 72.88 21 ASP B CA 1
ATOM 1575 C C . ASP B 1 21 ? -5.695 29.188 8.586 1 72.88 21 ASP B C 1
ATOM 1577 O O . ASP B 1 21 ? -4.824 29.406 7.738 1 72.88 21 ASP B O 1
ATOM 1581 N N . LEU B 1 22 ? -5.5 29.297 9.883 1 74.94 22 LEU B N 1
ATOM 1582 C CA . LEU B 1 22 ? -4.207 29.734 10.398 1 74.94 22 LEU B CA 1
ATOM 1583 C C . LEU B 1 22 ? -3.131 28.688 10.133 1 74.94 22 LEU B C 1
ATOM 1585 O O . LEU B 1 22 ? -1.993 29.031 9.797 1 74.94 22 LEU B O 1
ATOM 1589 N N . ILE B 1 23 ? -3.463 27.469 10.289 1 72.06 23 ILE B N 1
ATOM 1590 C CA . ILE B 1 23 ? -2.525 26.391 10 1 72.06 23 ILE B CA 1
ATOM 1591 C C . ILE B 1 23 ? -2.121 26.438 8.531 1 72.06 23 ILE B C 1
ATOM 1593 O O . ILE B 1 23 ? -0.941 26.297 8.195 1 72.06 23 ILE B O 1
ATOM 1597 N N . GLN B 1 24 ? -3.066 26.641 7.703 1 70.81 24 GLN B N 1
ATOM 1598 C CA . GLN B 1 24 ? -2.791 26.719 6.27 1 70.81 24 GLN B CA 1
ATOM 1599 C C . GLN B 1 24 ? -1.869 27.891 5.945 1 70.81 24 GLN B C 1
ATOM 1601 O O . GLN B 1 24 ? -1.002 27.781 5.074 1 70.81 24 GLN B O 1
ATOM 1606 N N . ARG B 1 25 ? -2.09 28.922 6.637 1 74.38 25 ARG B N 1
ATOM 1607 C CA . ARG B 1 25 ? -1.258 30.094 6.398 1 74.38 25 ARG B CA 1
ATOM 1608 C C . ARG B 1 25 ? 0.15 29.891 6.945 1 74.38 25 ARG B C 1
ATOM 1610 O O . ARG B 1 25 ? 1.106 30.5 6.457 1 74.38 25 ARG B O 1
ATOM 1617 N N . LEU B 1 26 ? 0.16 29.109 7.984 1 73 26 LEU B N 1
ATOM 1618 C CA . LEU B 1 26 ? 1.454 28.859 8.609 1 73 26 LEU B CA 1
ATOM 1619 C C . LEU B 1 26 ? 2.242 27.812 7.812 1 73 26 LEU B C 1
ATOM 1621 O O . LEU B 1 26 ? 3.469 27.75 7.922 1 73 26 LEU B O 1
ATOM 1625 N N . GLU B 1 27 ? 1.411 27.109 7.066 1 67.75 27 GLU B N 1
ATOM 1626 C CA . GLU B 1 27 ? 2.062 26.078 6.266 1 67.75 27 GLU B CA 1
ATOM 1627 C C . GLU B 1 27 ? 2.873 26.688 5.129 1 67.75 27 GLU B C 1
ATOM 1629 O O . GLU B 1 27 ? 2.578 27.797 4.676 1 67.75 27 GLU B O 1
ATOM 1634 N N . ARG B 1 28 ? 4.051 25.984 4.762 1 64.56 28 ARG B N 1
ATOM 1635 C CA . ARG B 1 28 ? 4.848 26.422 3.619 1 64.56 28 ARG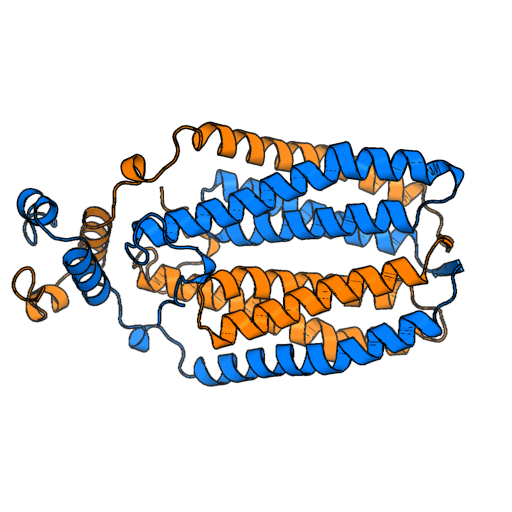 B CA 1
ATOM 1636 C C . ARG B 1 28 ? 4.07 26.266 2.316 1 64.56 28 ARG B C 1
ATOM 1638 O O . ARG B 1 28 ? 3.465 25.219 2.074 1 64.56 28 ARG B O 1
ATOM 1645 N N . PRO B 1 29 ? 4.008 27.438 1.661 1 61.03 29 PRO B N 1
ATOM 1646 C CA . PRO B 1 29 ? 3.309 27.328 0.379 1 61.03 29 PRO B CA 1
ATOM 1647 C C . PRO B 1 29 ? 3.881 26.219 -0.509 1 61.03 29 PRO B C 1
ATOM 1649 O O . PRO B 1 29 ? 5.094 26 -0.513 1 61.03 29 PRO B O 1
ATOM 1652 N N . LEU B 1 30 ? 2.984 25.406 -0.973 1 62.78 30 LEU B N 1
ATOM 1653 C CA . LEU B 1 30 ? 3.35 24.312 -1.876 1 62.78 30 LEU B CA 1
ATOM 1654 C C . LEU B 1 30 ? 4.277 24.812 -2.979 1 62.78 30 LEU B C 1
ATOM 1656 O O . LEU B 1 30 ? 5.133 24.062 -3.461 1 62.78 30 LEU B O 1
ATOM 1660 N N . SER B 1 31 ? 4.086 26.031 -3.367 1 63.44 31 SER B N 1
ATOM 1661 C CA . SER B 1 31 ? 4.867 26.609 -4.457 1 63.44 31 SER B CA 1
ATOM 1662 C C . SER B 1 31 ? 6.352 26.656 -4.105 1 63.44 31 SER B C 1
ATOM 1664 O O . SER B 1 31 ? 7.203 26.594 -4.996 1 63.44 31 SER B O 1
ATOM 1666 N N . GLU B 1 32 ? 6.562 26.609 -2.834 1 65.19 32 GLU B N 1
ATOM 1667 C CA . GLU B 1 32 ? 7.961 26.688 -2.416 1 65.19 32 GLU B CA 1
ATOM 1668 C C . GLU B 1 32 ? 8.594 25.297 -2.338 1 65.19 32 GLU B C 1
ATOM 1670 O O . GLU B 1 32 ? 9.812 25.156 -2.412 1 65.19 32 GLU B O 1
ATOM 1675 N N . VAL B 1 33 ? 7.668 24.375 -2.264 1 64.94 33 VAL B N 1
ATOM 1676 C CA . VAL B 1 33 ? 8.227 23.047 -1.983 1 64.94 33 VAL B CA 1
ATOM 1677 C C . VAL B 1 33 ? 7.973 22.125 -3.162 1 64.94 33 VAL B C 1
ATOM 1679 O O . VAL B 1 33 ? 8.719 21.156 -3.377 1 64.94 33 VAL B O 1
ATOM 1682 N N . ALA B 1 34 ? 6.926 22.516 -3.924 1 66.75 34 ALA B N 1
ATOM 1683 C CA . ALA B 1 34 ? 6.523 21.625 -4.996 1 66.75 34 ALA B CA 1
ATOM 1684 C C . ALA B 1 34 ? 7.465 21.734 -6.191 1 66.75 34 ALA B C 1
ATOM 1686 O O . ALA B 1 34 ? 7.785 22.844 -6.637 1 66.75 34 ALA B O 1
ATOM 1687 N N . PRO B 1 35 ? 7.977 20.531 -6.578 1 70.44 35 PRO B N 1
ATOM 1688 C CA . PRO B 1 35 ? 8.797 20.578 -7.789 1 70.44 35 PRO B CA 1
ATOM 1689 C C . PRO B 1 35 ? 8.016 21.031 -9.016 1 70.44 35 PRO B C 1
ATOM 1691 O O . PRO B 1 35 ? 6.793 20.859 -9.078 1 70.44 35 PRO B O 1
ATOM 1694 N N . PRO B 1 36 ? 8.688 21.781 -9.922 1 71.69 36 PRO B N 1
ATOM 1695 C CA . PRO B 1 36 ? 8.023 22.328 -11.102 1 71.69 36 PRO B CA 1
ATOM 1696 C C . PRO B 1 36 ? 7.367 21.266 -11.969 1 71.69 36 PRO B C 1
ATOM 1698 O O . PRO B 1 36 ? 6.43 21.547 -12.719 1 71.69 36 PRO B O 1
ATOM 1701 N N . TYR B 1 37 ? 7.832 20.078 -11.898 1 76.69 37 TYR B N 1
ATOM 1702 C CA . TYR B 1 37 ? 7.316 19.031 -12.789 1 76.69 37 TYR B CA 1
ATOM 1703 C C . TYR B 1 37 ? 6.191 18.25 -12.117 1 76.69 37 TYR B C 1
ATOM 1705 O O . TYR B 1 37 ? 5.754 17.219 -12.633 1 76.69 37 TYR B O 1
ATOM 1713 N N . LEU B 1 38 ? 5.707 18.844 -11.133 1 77.19 38 LEU B N 1
ATOM 1714 C CA . LEU B 1 38 ? 4.695 18.141 -10.359 1 77.19 38 LEU B CA 1
ATOM 1715 C C . LEU B 1 38 ? 3.43 17.922 -11.188 1 77.19 38 LEU B C 1
ATOM 1717 O O . LEU B 1 38 ? 2.822 16.844 -11.133 1 77.19 38 LEU B O 1
ATOM 1721 N N . ALA B 1 39 ? 3.082 18.938 -11.961 1 75.88 39 ALA B N 1
ATOM 1722 C CA . ALA B 1 39 ? 1.872 18.844 -12.773 1 75.88 39 ALA B CA 1
ATOM 1723 C C . ALA B 1 39 ? 2.02 17.766 -13.852 1 75.88 39 ALA B C 1
ATOM 1725 O O . ALA B 1 39 ? 1.078 17.016 -14.125 1 75.88 39 ALA B O 1
ATOM 1726 N N . ARG B 1 40 ? 3.104 17.75 -14.461 1 81.25 40 ARG B N 1
ATOM 1727 C CA . ARG B 1 40 ? 3.369 16.75 -15.492 1 81.25 40 ARG B CA 1
ATOM 1728 C C . ARG B 1 40 ? 3.346 15.336 -14.914 1 81.25 40 ARG B C 1
ATOM 1730 O O . ARG B 1 40 ? 2.84 14.406 -15.539 1 81.25 40 ARG B O 1
ATOM 1737 N N . PHE B 1 41 ? 3.789 15.242 -13.734 1 82.38 41 PHE B N 1
ATOM 1738 C CA . PHE B 1 41 ? 3.834 13.953 -13.055 1 82.38 41 PHE B CA 1
ATOM 1739 C C . PHE B 1 41 ? 2.43 13.477 -12.703 1 82.38 41 PHE B C 1
ATOM 1741 O O . PHE B 1 41 ? 2.119 12.297 -12.828 1 82.38 41 PHE B O 1
ATOM 1748 N N . ARG B 1 42 ? 1.64 14.438 -12.391 1 83.88 42 ARG B N 1
ATOM 1749 C CA . ARG B 1 42 ? 0.253 14.102 -12.078 1 83.88 42 ARG B CA 1
ATOM 1750 C C . ARG B 1 42 ? -0.475 13.586 -13.312 1 83.88 42 ARG B C 1
ATOM 1752 O O . ARG B 1 42 ? -1.212 12.602 -13.242 1 83.88 42 ARG B O 1
ATOM 1759 N N . ALA B 1 43 ? -0.256 14.211 -14.375 1 88.06 43 ALA B N 1
ATOM 1760 C CA . ALA B 1 43 ? -0.889 13.812 -15.633 1 88.06 43 ALA B CA 1
ATOM 1761 C C . ALA B 1 43 ? -0.392 12.445 -16.078 1 88.06 43 ALA B C 1
ATOM 1763 O O . ALA B 1 43 ? -1.173 11.617 -16.578 1 88.06 43 ALA B O 1
ATOM 1764 N N . LEU B 1 44 ? 0.832 12.234 -15.914 1 89.56 44 LEU B N 1
ATOM 1765 C CA . LEU B 1 44 ? 1.437 10.961 -16.297 1 89.56 44 LEU B CA 1
ATOM 1766 C C . LEU B 1 44 ? 0.864 9.82 -15.461 1 89.56 44 LEU B C 1
ATOM 1768 O O . LEU B 1 44 ? 0.463 8.789 -16.016 1 89.56 44 LEU B O 1
ATOM 1772 N N . ARG B 1 45 ? 0.779 10.062 -14.266 1 90.06 45 ARG B N 1
ATOM 1773 C CA . ARG B 1 45 ? 0.262 9.039 -13.367 1 90.06 45 ARG B CA 1
ATOM 1774 C C . ARG B 1 45 ? -1.201 8.727 -13.672 1 90.06 45 ARG B C 1
ATOM 1776 O O . ARG B 1 45 ? -1.604 7.566 -13.703 1 90.06 45 ARG B O 1
ATOM 1783 N N . LEU B 1 46 ? -1.883 9.773 -13.914 1 90.31 46 LEU B N 1
ATOM 1784 C CA . LEU B 1 46 ? -3.295 9.594 -14.234 1 90.31 46 LEU B CA 1
ATOM 1785 C C . LEU B 1 46 ? -3.465 8.852 -15.555 1 90.31 46 LEU B C 1
ATOM 1787 O O . LEU B 1 46 ? -4.273 7.926 -15.648 1 90.31 46 LEU B O 1
ATOM 1791 N N . GLY B 1 47 ? -2.723 9.203 -16.438 1 93 47 GLY B N 1
ATOM 1792 C CA . GLY B 1 47 ? -2.758 8.531 -17.719 1 93 47 GLY B CA 1
ATOM 1793 C C . GLY B 1 47 ? -2.398 7.055 -17.641 1 93 47 GLY B C 1
ATOM 1794 O O . GLY B 1 47 ? -3.043 6.219 -18.266 1 93 47 GLY B O 1
ATOM 1795 N N . LEU B 1 48 ? -1.408 6.781 -16.891 1 93.69 48 LEU B N 1
ATOM 1796 C CA . LEU B 1 48 ? -0.96 5.402 -16.734 1 93.69 48 LEU B CA 1
ATOM 1797 C C . LEU B 1 48 ? -2.045 4.555 -16.078 1 93.69 48 LEU B C 1
ATOM 1799 O O . LEU B 1 48 ? -2.277 3.416 -16.484 1 93.69 48 LEU B O 1
ATOM 1803 N N . MET B 1 49 ? -2.732 5.082 -15.109 1 94.75 49 MET B N 1
ATOM 1804 C CA . MET B 1 49 ? -3.752 4.328 -14.391 1 94.75 49 MET B CA 1
ATOM 1805 C C . MET B 1 49 ? -4.992 4.129 -15.25 1 94.75 49 MET B C 1
ATOM 1807 O O . MET B 1 49 ? -5.547 3.027 -15.305 1 94.75 49 MET B O 1
ATOM 1811 N N . ILE B 1 50 ? -5.375 5.164 -15.914 1 93.81 50 ILE B N 1
ATOM 1812 C CA . ILE B 1 50 ? -6.531 5.059 -16.797 1 93.81 50 ILE B CA 1
ATOM 1813 C C . ILE B 1 50 ? -6.207 4.141 -17.969 1 93.81 50 ILE B C 1
ATOM 1815 O O . ILE B 1 50 ? -6.965 3.213 -18.266 1 93.81 50 ILE B O 1
ATOM 1819 N N . GLY B 1 51 ? -5.133 4.438 -18.594 1 94.25 51 GLY B N 1
ATOM 1820 C CA . GLY B 1 51 ? -4.707 3.592 -19.688 1 94.25 51 GLY B CA 1
ATOM 1821 C C . GLY B 1 51 ? -4.523 2.139 -19.297 1 94.25 51 GLY B C 1
ATOM 1822 O O . GLY B 1 51 ? -4.938 1.234 -20.031 1 94.25 51 GLY B O 1
ATOM 1823 N N . GLY B 1 52 ? -3.877 1.905 -18.172 1 94 52 GLY B N 1
ATOM 1824 C CA . GLY B 1 52 ? -3.713 0.552 -17.672 1 94 52 GLY B CA 1
ATOM 1825 C C . GLY B 1 52 ? -5.031 -0.155 -17.422 1 94 52 GLY B C 1
ATOM 1826 O O . GLY B 1 52 ? -5.172 -1.343 -17.719 1 94 52 GLY B O 1
ATOM 1827 N N . SER B 1 53 ? -5.984 0.578 -16.844 1 94.69 53 SER B N 1
ATOM 1828 C CA . SER B 1 53 ? -7.297 -0.005 -16.594 1 94.69 53 SER B CA 1
ATOM 1829 C C . SER B 1 53 ? -8.008 -0.379 -17.891 1 94.69 53 SER B C 1
ATOM 1831 O O . SER B 1 53 ? -8.586 -1.463 -18 1 94.69 53 SER B O 1
ATOM 1833 N N . ILE B 1 54 ? -7.918 0.398 -18.828 1 94.62 54 ILE B N 1
ATOM 1834 C CA . ILE B 1 54 ? -8.57 0.175 -20.109 1 94.62 54 ILE B CA 1
ATOM 1835 C C . ILE B 1 54 ? -7.926 -1.02 -20.812 1 94.62 54 ILE B C 1
ATOM 1837 O O . ILE B 1 54 ? -8.617 -1.796 -21.484 1 94.62 54 ILE B O 1
ATOM 1841 N N . ALA B 1 55 ? -6.664 -1.163 -20.688 1 93.81 55 ALA B N 1
ATOM 1842 C CA . ALA B 1 55 ? -5.945 -2.273 -21.297 1 93.81 55 ALA B CA 1
ATOM 1843 C C . ALA B 1 55 ? -6.195 -3.576 -20.547 1 93.81 55 ALA B C 1
ATOM 1845 O O . ALA B 1 55 ? -6.348 -4.637 -21.156 1 93.81 55 ALA B O 1
ATOM 1846 N N . LEU B 1 56 ? -6.332 -3.428 -19.25 1 94.12 56 LEU B N 1
ATOM 1847 C CA . LEU B 1 56 ? -6.387 -4.625 -18.422 1 94.12 56 LEU B CA 1
ATOM 1848 C C . LEU B 1 56 ? -7.773 -5.254 -18.453 1 94.12 56 LEU B C 1
ATOM 1850 O O . LEU B 1 56 ? -7.91 -6.473 -18.344 1 94.12 56 LEU B O 1
ATOM 1854 N N . ILE B 1 57 ? -8.742 -4.539 -18.594 1 92.94 57 ILE B N 1
ATOM 1855 C CA . ILE B 1 57 ? -10.102 -5.07 -18.547 1 92.94 57 ILE B CA 1
ATOM 1856 C C . ILE B 1 57 ? -10.32 -6.039 -19.703 1 92.94 57 ILE B C 1
ATOM 1858 O O . ILE B 1 57 ? -10.688 -7.195 -19.5 1 92.94 57 ILE B O 1
ATOM 1862 N N . PRO B 1 58 ? -10.062 -5.66 -20.953 1 93.88 58 PRO B N 1
ATOM 1863 C CA . PRO B 1 58 ? -10.172 -6.641 -22.031 1 93.88 58 PRO B CA 1
ATOM 1864 C C . PRO B 1 58 ? -9.203 -7.809 -21.875 1 93.88 58 PRO B C 1
ATOM 1866 O O . PRO B 1 58 ? -9.508 -8.93 -22.281 1 93.88 58 PRO B O 1
ATOM 1869 N N . TRP B 1 59 ? -8.07 -7.559 -21.344 1 92.56 59 TRP B N 1
ATOM 1870 C CA . TRP B 1 59 ? -7.09 -8.609 -21.094 1 92.56 59 TRP B CA 1
ATOM 1871 C C . TRP B 1 59 ? -7.637 -9.656 -20.125 1 92.56 59 TRP B C 1
ATOM 1873 O O . TRP B 1 59 ? -7.496 -10.859 -20.359 1 92.56 59 TRP B O 1
ATOM 1883 N N . ILE B 1 60 ? -8.25 -9.188 -19.094 1 93.06 60 ILE B N 1
ATOM 1884 C CA . ILE B 1 60 ? -8.844 -10.078 -18.109 1 93.06 60 ILE B CA 1
ATOM 1885 C C . ILE B 1 60 ? -9.906 -10.953 -18.781 1 93.06 60 ILE B C 1
ATOM 1887 O O . ILE B 1 60 ? -9.969 -12.156 -18.547 1 93.06 60 ILE B O 1
ATOM 1891 N N . THR B 1 61 ? -10.703 -10.336 -19.547 1 91.38 61 THR B N 1
ATOM 1892 C CA . THR B 1 61 ? -11.75 -11.055 -20.266 1 91.38 61 THR B CA 1
ATOM 1893 C C . THR B 1 61 ? -11.141 -12.094 -21.203 1 91.38 61 THR B C 1
ATOM 1895 O O . THR B 1 61 ? -11.586 -13.242 -21.25 1 91.38 61 THR B O 1
ATOM 1898 N N . TYR B 1 62 ? -10.156 -11.727 -21.906 1 91.81 62 TYR B N 1
ATOM 1899 C CA . TYR B 1 62 ? -9.445 -12.633 -22.812 1 91.81 62 TYR B CA 1
ATOM 1900 C C . TYR B 1 62 ? -8.867 -13.82 -22.047 1 91.81 62 TYR B C 1
ATOM 1902 O O . TYR B 1 62 ? -9.023 -14.969 -22.453 1 91.81 62 TYR B O 1
ATOM 1910 N N . LEU B 1 63 ? -8.242 -13.578 -20.953 1 89.81 63 LEU B N 1
ATOM 1911 C CA . LEU B 1 63 ? -7.645 -14.625 -20.141 1 89.81 63 LEU B CA 1
ATOM 1912 C C . LEU B 1 63 ? -8.711 -15.578 -19.609 1 89.81 63 LEU B C 1
ATOM 1914 O O . LEU B 1 63 ? -8.484 -16.797 -19.547 1 89.81 63 LEU B O 1
ATOM 1918 N N . ALA B 1 64 ? -9.852 -15.109 -19.234 1 89.5 64 ALA B N 1
ATOM 1919 C CA . ALA B 1 64 ? -10.938 -15.906 -18.688 1 89.5 64 ALA B CA 1
ATOM 1920 C C . ALA B 1 64 ? -11.391 -16.984 -19.672 1 89.5 64 ALA B C 1
ATOM 1922 O O . ALA B 1 64 ? -11.828 -18.062 -19.266 1 89.5 64 ALA B O 1
ATOM 1923 N N . PHE B 1 65 ? -11.078 -16.734 -20.953 1 90.81 65 PHE B N 1
ATOM 1924 C CA . PHE B 1 65 ? -11.57 -17.656 -21.953 1 90.81 65 PHE B CA 1
ATOM 1925 C C . PHE B 1 65 ? -10.414 -18.438 -22.578 1 90.81 65 PHE B C 1
ATOM 1927 O O . PHE B 1 65 ? -10.641 -19.422 -23.297 1 90.81 65 PHE B O 1
ATOM 1934 N N . THR B 1 66 ? -9.234 -18.094 -22.266 1 87.5 66 THR B N 1
ATOM 1935 C CA . THR B 1 66 ? -8.141 -18.734 -22.984 1 87.5 66 THR B CA 1
ATOM 1936 C C . THR B 1 66 ? -7.289 -19.562 -22.031 1 87.5 66 THR B C 1
ATOM 1938 O O . THR B 1 66 ? -6.672 -20.547 -22.438 1 87.5 66 THR B O 1
ATOM 1941 N N . LEU B 1 67 ? -7.289 -19.172 -20.797 1 85.38 67 LEU B N 1
ATOM 1942 C CA . LEU B 1 67 ? -6.445 -19.906 -19.859 1 85.38 67 LEU B CA 1
ATOM 1943 C C . LEU B 1 67 ? -7.043 -21.266 -19.531 1 85.38 67 LEU B C 1
ATOM 1945 O O . LEU B 1 67 ? -8.266 -21.406 -19.406 1 85.38 67 LEU B O 1
ATOM 1949 N N . PRO B 1 68 ? -6.125 -22.156 -19.484 1 85.12 68 PRO B N 1
ATOM 1950 C CA . PRO B 1 68 ? -6.59 -23.5 -19.109 1 85.12 68 PRO B CA 1
ATOM 1951 C C . PRO B 1 68 ? -6.941 -23.594 -17.625 1 85.12 68 PRO B C 1
ATOM 1953 O O . PRO B 1 68 ? -6.469 -22.797 -16.828 1 85.12 68 PRO B O 1
ATOM 1956 N N . GLU B 1 69 ? -7.715 -24.547 -17.266 1 83.25 69 GLU B N 1
ATOM 1957 C CA . GLU B 1 69 ? -8.078 -24.766 -15.859 1 83.25 69 GLU B CA 1
ATOM 1958 C C . GLU B 1 69 ? -6.875 -25.25 -15.055 1 83.25 69 GLU B C 1
ATOM 1960 O O . GLU B 1 69 ? -6.688 -24.844 -13.906 1 83.25 69 GLU B O 1
ATOM 1965 N N . ASN B 1 70 ? -6.086 -26.188 -15.758 1 83.56 70 ASN B N 1
ATOM 1966 C CA . ASN B 1 70 ? -4.859 -26.672 -15.141 1 83.56 70 ASN B CA 1
ATOM 1967 C C . ASN B 1 70 ? -3.627 -26.297 -15.961 1 83.56 70 ASN B C 1
ATOM 1969 O O . ASN B 1 70 ? -3.682 -26.266 -17.188 1 83.56 70 ASN B O 1
ATOM 1973 N N . TYR B 1 71 ? -2.623 -25.828 -15.297 1 84.88 71 TYR B N 1
ATOM 1974 C CA . TYR B 1 71 ? -1.413 -25.359 -15.961 1 84.88 71 TYR B CA 1
ATOM 1975 C C . TYR B 1 71 ? -0.167 -25.844 -15.227 1 84.88 71 TYR B C 1
ATOM 1977 O O . TYR B 1 71 ? -0.121 -25.812 -13.992 1 84.88 71 TYR B O 1
ATOM 1985 N N . VAL B 1 72 ? 0.766 -26.359 -16 1 85.81 72 VAL B N 1
ATOM 1986 C CA . VAL B 1 72 ? 2.053 -26.719 -15.414 1 85.81 72 VAL B CA 1
ATOM 1987 C C . VAL B 1 72 ? 2.932 -25.484 -15.289 1 85.81 72 VAL B C 1
ATOM 1989 O O . VAL B 1 72 ? 3.521 -25.016 -16.266 1 85.81 72 VAL B O 1
ATOM 1992 N N . ALA B 1 73 ? 2.945 -24.969 -14.141 1 83.69 73 ALA B N 1
ATOM 1993 C CA . ALA B 1 73 ? 3.74 -23.766 -13.883 1 83.69 73 ALA B CA 1
ATOM 1994 C C . ALA B 1 73 ? 5.219 -24.109 -13.727 1 83.69 73 ALA B C 1
ATOM 1996 O O . ALA B 1 73 ? 5.566 -25.078 -13.047 1 83.69 73 ALA B O 1
ATOM 1997 N N . GLN B 1 74 ? 5.977 -23.312 -14.391 1 83.31 74 GLN B N 1
ATOM 1998 C CA . GLN B 1 74 ? 7.418 -23.469 -14.266 1 83.31 74 GLN B CA 1
ATOM 1999 C C . GLN B 1 74 ? 7.977 -22.656 -13.109 1 83.31 74 GLN B C 1
ATOM 2001 O O . GLN B 1 74 ? 7.371 -21.656 -12.703 1 83.31 74 GLN B O 1
ATOM 2006 N N . ARG B 1 75 ? 9.211 -23.016 -12.492 1 90.62 75 ARG B N 1
ATOM 2007 C CA . ARG B 1 75 ? 9.914 -22.297 -11.438 1 90.62 75 ARG B CA 1
ATOM 2008 C C . ARG B 1 75 ? 8.992 -22.047 -10.25 1 90.62 75 ARG B C 1
ATOM 2010 O O . ARG B 1 75 ? 8.891 -20.922 -9.758 1 90.62 75 ARG B O 1
ATOM 2017 N N . TRP B 1 76 ? 8.227 -23.047 -9.977 1 88.69 76 TRP B N 1
ATOM 2018 C CA . TRP B 1 76 ? 7.219 -22.969 -8.922 1 88.69 76 TRP B CA 1
ATOM 2019 C C . TRP B 1 76 ? 7.852 -22.562 -7.594 1 88.69 76 TRP B C 1
ATOM 2021 O O . TRP B 1 76 ? 7.32 -21.703 -6.887 1 88.69 76 TRP B O 1
ATOM 2031 N N . THR B 1 77 ? 9 -23.094 -7.34 1 89.75 77 THR B N 1
ATOM 2032 C CA . THR B 1 77 ? 9.695 -22.781 -6.098 1 89.75 77 THR B CA 1
ATOM 2033 C C . THR B 1 77 ? 10.078 -21.312 -6.055 1 89.75 77 THR B C 1
ATOM 2035 O O . THR B 1 77 ? 9.773 -20.609 -5.086 1 89.75 77 THR B O 1
ATOM 2038 N N . ALA B 1 78 ? 10.641 -20.812 -7.062 1 89.69 78 ALA B N 1
ATOM 2039 C CA . ALA B 1 78 ? 11.07 -19.422 -7.125 1 89.69 78 ALA B CA 1
ATOM 2040 C C . ALA B 1 78 ? 9.883 -18.469 -7.055 1 89.69 78 ALA B C 1
ATOM 2042 O O . ALA B 1 78 ? 9.977 -17.391 -6.473 1 89.69 78 ALA B O 1
ATOM 2043 N N . THR B 1 79 ? 8.789 -18.906 -7.637 1 91.12 79 THR B N 1
ATOM 2044 C CA . THR B 1 79 ? 7.578 -18.078 -7.656 1 91.12 79 THR B CA 1
ATOM 2045 C C . THR B 1 79 ? 7.113 -17.766 -6.234 1 91.12 79 THR B C 1
ATOM 2047 O O . THR B 1 79 ? 6.957 -16.609 -5.871 1 91.12 79 THR B O 1
ATOM 2050 N N . TRP B 1 80 ? 7.02 -18.766 -5.441 1 92.38 80 TRP B N 1
ATOM 2051 C CA . TRP B 1 80 ? 6.41 -18.594 -4.129 1 92.38 80 TRP B CA 1
ATOM 2052 C C . TRP B 1 80 ? 7.441 -18.125 -3.111 1 92.38 80 TRP B C 1
ATOM 2054 O O . TRP B 1 80 ? 7.121 -17.328 -2.221 1 92.38 80 TRP B O 1
ATOM 2064 N N . VAL B 1 81 ? 8.641 -18.531 -3.23 1 91.94 81 VAL B N 1
ATOM 2065 C CA . VAL B 1 81 ? 9.703 -18.031 -2.365 1 91.94 81 VAL B CA 1
ATOM 2066 C C . VAL B 1 81 ? 9.898 -16.547 -2.596 1 91.94 81 VAL B C 1
ATOM 2068 O O . VAL B 1 81 ? 10.031 -15.773 -1.64 1 91.94 81 VAL B O 1
ATOM 2071 N N . GLY B 1 82 ? 9.898 -16.203 -3.848 1 93.75 82 GLY B N 1
ATOM 2072 C CA . GLY B 1 82 ? 10.023 -14.789 -4.168 1 93.75 82 GLY B CA 1
ATOM 2073 C C . GLY B 1 82 ? 8.891 -13.945 -3.611 1 93.75 82 GLY B C 1
ATOM 2074 O O . GLY B 1 82 ? 9.125 -12.883 -3.039 1 93.75 82 GLY B O 1
ATOM 2075 N N . PHE B 1 83 ? 7.727 -14.398 -3.787 1 95.12 83 PHE B N 1
ATOM 2076 C CA . PHE B 1 83 ? 6.57 -13.68 -3.275 1 95.12 83 PHE B CA 1
ATOM 2077 C C . PHE B 1 83 ? 6.625 -13.57 -1.756 1 95.12 83 PHE B C 1
ATOM 2079 O O . PHE B 1 83 ? 6.41 -12.5 -1.194 1 95.12 83 PHE B O 1
ATOM 2086 N N . ASP B 1 84 ? 6.918 -14.664 -1.1 1 95.62 84 ASP B N 1
ATOM 2087 C CA . ASP B 1 84 ? 6.98 -14.688 0.358 1 95.62 84 ASP B CA 1
ATOM 2088 C C . ASP B 1 84 ? 8.102 -13.789 0.874 1 95.62 84 ASP B C 1
ATOM 2090 O O . ASP B 1 84 ? 7.977 -13.18 1.938 1 95.62 84 ASP B O 1
ATOM 2094 N N . MET B 1 85 ? 9.133 -13.664 0.127 1 95.56 85 MET B N 1
ATOM 2095 C CA . MET B 1 85 ? 10.195 -12.734 0.5 1 95.56 85 MET B CA 1
ATOM 2096 C C . MET B 1 85 ? 9.695 -11.297 0.469 1 95.56 85 MET B C 1
ATOM 2098 O O . MET B 1 85 ? 10.039 -10.492 1.338 1 95.56 85 MET B O 1
ATOM 2102 N N . LEU B 1 86 ? 8.938 -11.031 -0.559 1 96.44 86 LEU B N 1
ATOM 2103 C CA . LEU B 1 86 ? 8.352 -9.695 -0.632 1 96.44 86 LEU B CA 1
ATOM 2104 C C . LEU B 1 86 ? 7.434 -9.445 0.558 1 96.44 86 LEU B C 1
ATOM 2106 O O . LEU B 1 86 ? 7.504 -8.383 1.187 1 96.44 86 LEU B O 1
ATOM 2110 N N . VAL B 1 87 ? 6.602 -10.414 0.851 1 96.5 87 VAL B N 1
ATOM 2111 C CA . VAL B 1 87 ? 5.656 -10.289 1.953 1 96.5 87 VAL B CA 1
ATOM 2112 C C . VAL B 1 87 ? 6.41 -10.07 3.264 1 96.5 87 VAL B C 1
ATOM 2114 O O . VAL B 1 87 ? 6.105 -9.148 4.02 1 96.5 87 VAL B O 1
ATOM 2117 N N . VAL B 1 88 ? 7.402 -10.875 3.496 1 96 88 VAL B N 1
ATOM 2118 C CA . VAL B 1 88 ? 8.125 -10.789 4.762 1 96 88 VAL B CA 1
ATOM 2119 C C . VAL B 1 88 ? 8.891 -9.469 4.82 1 96 88 VAL B C 1
ATOM 2121 O O . VAL B 1 88 ? 9.023 -8.867 5.891 1 96 88 VAL B O 1
ATOM 2124 N N . THR B 1 89 ? 9.477 -9.031 3.744 1 96 89 THR B N 1
ATOM 2125 C CA . THR B 1 89 ? 10.156 -7.738 3.693 1 96 89 THR B CA 1
ATOM 2126 C C . THR B 1 89 ? 9.211 -6.613 4.105 1 96 89 THR B C 1
ATOM 2128 O O . THR B 1 89 ? 9.578 -5.746 4.898 1 96 89 THR B O 1
ATOM 2131 N N . PHE B 1 90 ? 7.996 -6.648 3.604 1 96.31 90 PHE B N 1
ATOM 2132 C CA . PHE B 1 90 ? 7.012 -5.633 3.963 1 96.31 90 PHE B CA 1
ATOM 2133 C C . PHE B 1 90 ? 6.594 -5.777 5.422 1 96.31 90 PHE B C 1
ATOM 2135 O O . PHE B 1 90 ? 6.344 -4.781 6.102 1 96.31 90 PHE B O 1
ATOM 2142 N N . MET B 1 91 ? 6.523 -6.992 5.91 1 95.88 91 MET B N 1
ATOM 2143 C CA . MET B 1 91 ? 6.199 -7.203 7.316 1 95.88 91 MET B CA 1
ATOM 2144 C C . MET B 1 91 ? 7.281 -6.617 8.219 1 95.88 91 MET B C 1
ATOM 2146 O O . MET B 1 91 ? 6.973 -5.934 9.195 1 95.88 91 MET B O 1
ATOM 2150 N N . ILE B 1 92 ? 8.477 -6.863 7.895 1 95.06 92 ILE B N 1
ATOM 2151 C CA . ILE B 1 92 ? 9.609 -6.363 8.672 1 95.06 92 ILE B CA 1
ATOM 2152 C C . ILE B 1 92 ? 9.648 -4.84 8.602 1 95.06 92 ILE B C 1
ATOM 2154 O O . ILE B 1 92 ? 9.852 -4.168 9.617 1 95.06 92 ILE B O 1
ATOM 2158 N N . ALA B 1 93 ? 9.477 -4.352 7.41 1 93.56 93 ALA B N 1
ATOM 2159 C CA . ALA B 1 93 ? 9.445 -2.902 7.238 1 93.56 93 ALA B CA 1
ATOM 2160 C C . ALA B 1 93 ? 8.336 -2.273 8.078 1 93.56 93 ALA B C 1
ATOM 2162 O O . ALA B 1 93 ? 8.539 -1.242 8.719 1 93.56 93 ALA B O 1
ATOM 2163 N N . THR B 1 94 ? 7.168 -2.885 8.023 1 93.25 94 THR B N 1
ATOM 2164 C CA . THR B 1 94 ? 6.039 -2.391 8.805 1 93.25 94 THR B CA 1
ATOM 2165 C C . THR B 1 94 ? 6.363 -2.416 10.297 1 93.25 94 THR B C 1
ATOM 2167 O O . THR B 1 94 ? 6.102 -1.445 11.016 1 93.25 94 THR B O 1
ATOM 2170 N N . ALA B 1 95 ? 6.934 -3.471 10.781 1 92.38 95 ALA B N 1
ATOM 2171 C CA . ALA B 1 95 ? 7.312 -3.58 12.188 1 92.38 95 ALA B CA 1
ATOM 2172 C C . ALA B 1 95 ? 8.352 -2.523 12.562 1 92.38 95 ALA B C 1
ATOM 2174 O O . ALA B 1 95 ? 8.227 -1.866 13.602 1 92.38 95 ALA B O 1
ATOM 2175 N N . ALA B 1 96 ? 9.352 -2.381 11.75 1 90.38 96 ALA B N 1
ATOM 2176 C CA . ALA B 1 96 ? 10.414 -1.41 12 1 90.38 96 ALA B CA 1
ATOM 2177 C C . ALA B 1 96 ? 9.859 0.011 12.047 1 90.38 96 ALA B C 1
ATOM 2179 O O . ALA B 1 96 ? 10.203 0.79 12.945 1 90.38 96 ALA B O 1
ATOM 2180 N N . LEU B 1 97 ? 9.008 0.314 11.117 1 86.88 97 LEU B N 1
ATOM 2181 C CA . LEU B 1 97 ? 8.422 1.647 11.055 1 86.88 97 LEU B CA 1
ATOM 2182 C C . LEU B 1 97 ? 7.457 1.867 12.219 1 86.88 97 LEU B C 1
ATOM 2184 O O . LEU B 1 97 ? 7.316 2.99 12.711 1 86.88 97 LEU B O 1
ATOM 2188 N N . ALA B 1 98 ? 6.766 0.855 12.555 1 84.38 98 ALA B N 1
ATOM 2189 C CA . ALA B 1 98 ? 5.895 0.944 13.727 1 84.38 98 ALA B CA 1
ATOM 2190 C C . ALA B 1 98 ? 6.699 1.262 14.984 1 84.38 98 ALA B C 1
ATOM 2192 O O . ALA B 1 98 ? 6.277 2.08 15.805 1 84.38 98 ALA B O 1
ATOM 2193 N N . LEU B 1 99 ? 7.84 0.609 15.125 1 85.06 99 LEU B N 1
ATOM 2194 C CA . LEU B 1 99 ? 8.695 0.83 16.281 1 85.06 99 LEU B CA 1
ATOM 2195 C C . LEU B 1 99 ? 9.289 2.234 16.266 1 85.06 99 LEU B C 1
ATOM 2197 O O . LEU B 1 99 ? 9.484 2.85 17.312 1 85.06 99 LEU B O 1
ATOM 2201 N N . LEU B 1 100 ? 9.5 2.676 15.055 1 78.5 100 LEU B N 1
ATOM 2202 C CA . LEU B 1 100 ? 10.117 3.992 14.914 1 78.5 100 LEU B CA 1
ATOM 2203 C C . LEU B 1 100 ? 9.055 5.086 14.883 1 78.5 100 LEU B C 1
ATOM 2205 O O . LEU B 1 100 ? 9.375 6.277 14.867 1 78.5 100 LEU B O 1
ATOM 2209 N N . ARG B 1 101 ? 7.812 4.723 14.883 1 73.06 101 ARG B N 1
ATOM 2210 C CA . ARG B 1 101 ? 6.688 5.652 14.883 1 73.06 101 ARG B CA 1
ATOM 2211 C C . ARG B 1 101 ? 6.762 6.598 13.688 1 73.06 101 ARG B C 1
ATOM 2213 O O . ARG B 1 101 ? 6.684 7.816 13.844 1 73.06 101 ARG B O 1
ATOM 2220 N N . ARG B 1 102 ? 6.961 6 12.539 1 75.12 102 ARG B N 1
ATOM 2221 C CA . ARG B 1 102 ? 7.086 6.773 11.305 1 75.12 102 ARG B CA 1
ATOM 2222 C C . ARG B 1 102 ? 5.805 6.703 10.484 1 75.12 102 ARG B C 1
ATOM 2224 O O . ARG B 1 102 ? 5.098 5.695 10.508 1 75.12 102 ARG B O 1
ATOM 2231 N N . GLN B 1 103 ? 5.516 7.844 9.797 1 70.62 103 GLN B N 1
ATOM 2232 C CA . GLN B 1 103 ? 4.301 7.973 8.992 1 70.62 103 GLN B CA 1
ATOM 2233 C C . GLN B 1 103 ? 4.277 6.953 7.859 1 70.62 103 GLN B C 1
ATOM 2235 O O . GLN B 1 103 ? 3.205 6.539 7.414 1 70.62 103 GLN B O 1
ATOM 2240 N N . LEU B 1 104 ? 5.426 6.535 7.426 1 75.5 104 LEU B N 1
ATOM 2241 C CA . LEU B 1 104 ? 5.531 5.578 6.328 1 75.5 104 LEU B CA 1
ATOM 2242 C C . LEU B 1 104 ? 4.926 4.234 6.723 1 75.5 104 LEU B C 1
ATOM 2244 O O . LEU B 1 104 ? 4.668 3.391 5.863 1 75.5 104 LEU B O 1
ATOM 2248 N N . LEU B 1 105 ? 4.59 4.086 7.969 1 79.69 105 LEU B N 1
ATOM 2249 C CA . LEU B 1 105 ? 3.963 2.879 8.5 1 79.69 105 LEU B CA 1
ATOM 2250 C C . LEU B 1 105 ? 2.633 2.609 7.801 1 79.69 105 LEU B C 1
ATOM 2252 O O . LEU B 1 105 ? 2.305 1.459 7.504 1 79.69 105 LEU B O 1
ATOM 2256 N N . VAL B 1 106 ? 1.958 3.674 7.434 1 86.44 106 VAL B N 1
ATOM 2257 C CA . VAL B 1 106 ? 0.626 3.543 6.855 1 86.44 106 VAL B CA 1
ATOM 2258 C C . VAL B 1 106 ? 0.727 2.918 5.465 1 86.44 106 VAL B C 1
ATOM 2260 O O . VAL B 1 106 ? -0.067 2.043 5.113 1 86.44 106 VAL B O 1
ATOM 2263 N N . LEU B 1 107 ? 1.747 3.268 4.746 1 90.38 107 LEU B N 1
ATOM 2264 C CA . LEU B 1 107 ? 1.952 2.732 3.402 1 90.38 107 LEU B CA 1
ATOM 2265 C C . LEU B 1 107 ? 2.307 1.251 3.457 1 90.38 107 LEU B C 1
ATOM 2267 O O . LEU B 1 107 ? 1.708 0.439 2.746 1 90.38 107 LEU B O 1
ATOM 2271 N N . THR B 1 108 ? 3.213 0.952 4.312 1 93.56 108 THR B N 1
ATOM 2272 C CA . THR B 1 108 ? 3.695 -0.423 4.387 1 93.56 108 THR B CA 1
ATOM 2273 C C 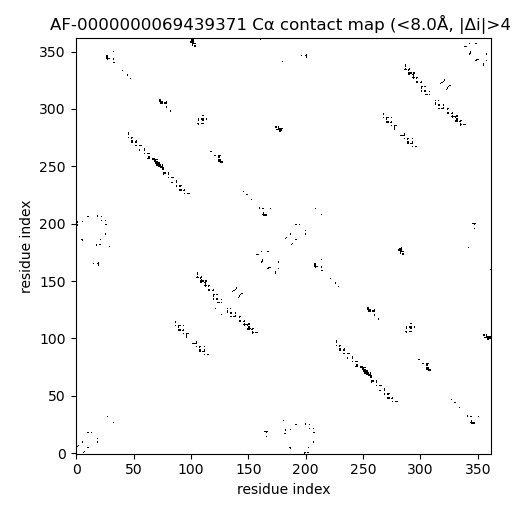. THR B 1 108 ? 2.645 -1.333 5.012 1 93.56 108 THR B C 1
ATOM 2275 O O . THR B 1 108 ? 2.471 -2.477 4.586 1 93.56 108 THR B O 1
ATOM 2278 N N . ALA B 1 109 ? 1.947 -0.825 5.988 1 93.38 109 ALA B N 1
ATOM 2279 C CA . ALA B 1 109 ? 0.91 -1.62 6.637 1 93.38 109 ALA B CA 1
ATOM 2280 C C . ALA B 1 109 ? -0.23 -1.932 5.672 1 93.38 109 ALA B C 1
ATOM 2282 O O . ALA B 1 109 ? -0.676 -3.076 5.578 1 93.38 109 ALA B O 1
ATOM 2283 N N . PHE B 1 110 ? -0.702 -0.978 4.996 1 94.56 110 PHE B N 1
ATOM 2284 C CA . PHE B 1 110 ? -1.766 -1.16 4.016 1 94.56 110 PHE B CA 1
ATOM 2285 C C . PHE B 1 110 ? -1.349 -2.16 2.943 1 94.56 110 PHE B C 1
ATOM 2287 O O . PHE B 1 110 ? -2.1 -3.084 2.623 1 94.56 110 PHE B O 1
ATOM 2294 N N . THR B 1 111 ? -0.18 -1.994 2.441 1 96.44 111 THR B N 1
ATOM 2295 C CA . THR B 1 111 ? 0.329 -2.863 1.386 1 96.44 111 THR B CA 1
ATOM 2296 C C . THR B 1 111 ? 0.505 -4.289 1.899 1 96.44 111 THR B C 1
ATOM 2298 O O . THR B 1 111 ? 0.196 -5.254 1.194 1 96.44 111 THR B O 1
ATOM 2301 N N . THR B 1 112 ? 1.036 -4.352 3.117 1 96.69 112 THR B N 1
ATOM 2302 C CA . THR B 1 112 ? 1.172 -5.676 3.715 1 96.69 112 THR B CA 1
ATOM 2303 C C . THR B 1 112 ? -0.182 -6.379 3.787 1 96.69 112 THR B C 1
ATOM 2305 O O . THR B 1 112 ? -0.289 -7.566 3.477 1 96.69 112 THR B O 1
ATOM 2308 N N . GLY B 1 113 ? -1.165 -5.664 4.207 1 97.19 113 GLY B N 1
ATOM 2309 C CA . GLY B 1 113 ? -2.502 -6.234 4.23 1 97.19 113 GLY B CA 1
ATOM 2310 C C . GLY B 1 113 ? -2.963 -6.738 2.879 1 97.19 113 GLY B C 1
ATOM 2311 O O . GLY B 1 113 ? -3.508 -7.84 2.775 1 97.19 113 GLY B O 1
ATOM 2312 N N . VAL B 1 114 ? -2.758 -5.973 1.867 1 96.56 114 VAL B N 1
ATOM 2313 C CA . VAL B 1 114 ? -3.164 -6.348 0.517 1 96.56 114 VAL B CA 1
ATOM 2314 C C . VAL B 1 114 ? -2.373 -7.57 0.061 1 96.56 114 VAL B C 1
ATOM 2316 O O . VAL B 1 114 ? -2.928 -8.477 -0.564 1 96.56 114 VAL B O 1
ATOM 2319 N N . LEU B 1 115 ? -1.083 -7.578 0.382 1 97.38 115 LEU B N 1
ATOM 2320 C CA . LEU B 1 115 ? -0.25 -8.719 0.012 1 97.38 115 LEU B CA 1
ATOM 2321 C C . LEU B 1 115 ? -0.735 -9.992 0.697 1 97.38 115 LEU B C 1
ATOM 2323 O O . LEU B 1 115 ? -0.686 -11.078 0.109 1 97.38 115 LEU B O 1
ATOM 2327 N N . LEU B 1 116 ? -1.164 -9.844 1.93 1 96.94 116 LEU B N 1
ATOM 2328 C CA . LEU B 1 116 ? -1.687 -11 2.652 1 96.94 116 LEU B CA 1
ATOM 2329 C C . LEU B 1 116 ? -2.984 -11.492 2.023 1 96.94 116 LEU B C 1
ATOM 2331 O O . LEU B 1 116 ? -3.244 -12.695 1.991 1 96.94 116 LEU B O 1
ATOM 2335 N N . ILE B 1 117 ? -3.787 -10.57 1.562 1 96.81 117 ILE B N 1
ATOM 2336 C CA . ILE B 1 117 ? -4.992 -10.945 0.832 1 96.81 117 ILE B CA 1
ATOM 2337 C C . ILE B 1 117 ? -4.613 -11.711 -0.431 1 96.81 117 ILE B C 1
ATOM 2339 O O . ILE B 1 117 ? -5.211 -12.742 -0.743 1 96.81 117 ILE B O 1
ATOM 2343 N N . CYS B 1 118 ? -3.617 -11.242 -1.148 1 96.06 118 CYS B N 1
ATOM 2344 C CA . CYS B 1 118 ? -3.121 -11.93 -2.336 1 96.06 118 CYS B CA 1
ATOM 2345 C C . CYS B 1 118 ? -2.617 -13.328 -1.992 1 96.06 118 CYS B C 1
ATOM 2347 O O . CYS B 1 118 ? -2.922 -14.289 -2.693 1 96.06 118 CYS B O 1
ATOM 2349 N N . ASP B 1 119 ? -1.867 -13.367 -0.94 1 96.88 119 ASP B N 1
ATOM 2350 C CA . ASP B 1 119 ? -1.313 -14.648 -0.512 1 96.88 119 ASP B CA 1
ATOM 2351 C C . ASP B 1 119 ? -2.422 -15.656 -0.222 1 96.88 119 ASP B C 1
ATOM 2353 O O . ASP B 1 119 ? -2.367 -16.797 -0.684 1 96.88 119 ASP B O 1
ATOM 2357 N N . ALA B 1 120 ? -3.416 -15.227 0.548 1 96 120 ALA B N 1
ATOM 2358 C CA . ALA B 1 120 ? -4.562 -16.078 0.857 1 96 120 ALA B CA 1
ATOM 2359 C C . ALA B 1 120 ? -5.258 -16.547 -0.418 1 96 120 ALA B C 1
ATOM 2361 O O . ALA B 1 120 ? -5.641 -17.719 -0.531 1 96 120 ALA B O 1
ATOM 2362 N N . TRP B 1 121 ? -5.441 -15.625 -1.354 1 95.25 121 TRP B N 1
ATOM 2363 C CA . TRP B 1 121 ? -6.055 -15.945 -2.639 1 95.25 121 TRP B CA 1
ATOM 2364 C C . TRP B 1 121 ? -5.262 -17.031 -3.361 1 95.25 121 TRP B C 1
ATOM 2366 O O . TRP B 1 121 ? -5.828 -18.031 -3.801 1 95.25 121 TRP B O 1
ATOM 2376 N N . PHE B 1 122 ? -3.967 -16.891 -3.459 1 94.62 122 PHE B N 1
ATOM 2377 C CA . PHE B 1 122 ? -3.117 -17.828 -4.184 1 94.62 122 PHE B CA 1
ATOM 2378 C C . PHE B 1 122 ? -3.082 -19.188 -3.477 1 94.62 122 PHE B C 1
ATOM 2380 O O . PHE B 1 122 ? -3.074 -20.234 -4.129 1 94.62 122 PHE B O 1
ATOM 2387 N N . ASP B 1 123 ? -3.01 -19.125 -2.148 1 93.75 123 ASP B N 1
ATOM 2388 C CA . ASP B 1 123 ? -2.977 -20.375 -1.394 1 93.75 123 ASP B CA 1
ATOM 2389 C C . ASP B 1 123 ? -4.211 -21.219 -1.683 1 93.75 123 ASP B C 1
ATOM 2391 O O . ASP B 1 123 ? -4.102 -22.438 -1.883 1 93.75 123 ASP B O 1
ATOM 2395 N N . VAL B 1 124 ? -5.328 -20.578 -1.753 1 93.38 124 VAL B N 1
ATOM 2396 C CA . VAL B 1 124 ? -6.586 -21.297 -1.927 1 93.38 124 VAL B CA 1
ATOM 2397 C C . VAL B 1 124 ? -6.734 -21.75 -3.383 1 93.38 124 VAL B C 1
ATOM 2399 O O . VAL B 1 124 ? -7.082 -22.891 -3.658 1 93.38 124 VAL B O 1
ATOM 2402 N N . MET B 1 125 ? -6.41 -20.938 -4.312 1 91.81 125 MET B N 1
ATOM 2403 C CA . MET B 1 125 ? -6.664 -21.203 -5.727 1 91.81 125 MET B CA 1
ATOM 2404 C C . MET B 1 125 ? -5.664 -22.219 -6.277 1 91.81 125 MET B C 1
ATOM 2406 O O . MET B 1 125 ? -5.992 -23 -7.176 1 91.81 125 MET B O 1
ATOM 2410 N N . THR B 1 126 ? -4.43 -22.234 -5.73 1 89.5 126 THR B N 1
ATOM 2411 C CA . THR B 1 126 ? -3.404 -23.109 -6.293 1 89.5 126 THR B CA 1
ATOM 2412 C C . THR B 1 126 ? -3.311 -24.406 -5.504 1 89.5 126 THR B C 1
ATOM 2414 O O . THR B 1 126 ? -2.504 -25.281 -5.832 1 89.5 126 THR B O 1
ATOM 2417 N N . ALA B 1 127 ? -4.152 -24.547 -4.527 1 88.62 127 ALA B N 1
ATOM 2418 C CA . ALA B 1 127 ? -4.129 -25.75 -3.695 1 88.62 127 ALA B CA 1
ATOM 2419 C C . ALA B 1 127 ? -4.746 -26.938 -4.43 1 88.62 127 ALA B C 1
ATOM 2421 O O . ALA B 1 127 ? -5.715 -26.781 -5.176 1 88.62 127 ALA B O 1
ATOM 2422 N N . GLY B 1 128 ? -4.137 -28.047 -4.203 1 86.31 128 GLY B N 1
ATOM 2423 C CA . GLY B 1 128 ? -4.719 -29.281 -4.711 1 86.31 128 GLY B CA 1
ATOM 2424 C C . GLY B 1 128 ? -5.988 -29.688 -3.986 1 86.31 128 GLY B C 1
ATOM 2425 O O . GLY B 1 128 ? -6.336 -29.109 -2.957 1 86.31 128 GLY B O 1
ATOM 2426 N N . PRO B 1 129 ? -6.648 -30.594 -4.52 1 86.94 129 PRO B N 1
ATOM 2427 C CA . PRO B 1 129 ? -7.926 -31.047 -3.961 1 86.94 129 PRO B CA 1
ATOM 2428 C C . PRO B 1 129 ? -7.797 -31.531 -2.52 1 86.94 129 PRO B C 1
ATOM 2430 O O . PRO B 1 129 ? -8.711 -31.344 -1.714 1 86.94 129 PRO B O 1
ATOM 2433 N N . ALA B 1 130 ? -6.68 -32.094 -2.15 1 88.31 130 ALA B N 1
ATOM 2434 C CA . ALA B 1 130 ? -6.492 -32.656 -0.812 1 88.31 130 ALA B CA 1
ATOM 2435 C C . ALA B 1 130 ? -6.172 -31.562 0.199 1 88.31 130 ALA B C 1
ATOM 2437 O O . ALA B 1 130 ? -6.41 -31.719 1.398 1 88.31 130 ALA B O 1
ATOM 2438 N N . GLU B 1 131 ? -5.645 -30.438 -0.285 1 91.06 131 GLU B N 1
ATOM 2439 C CA . GLU B 1 131 ? -5.102 -29.422 0.621 1 91.06 131 GLU B CA 1
ATOM 2440 C C . GLU B 1 131 ? -5.977 -28.172 0.647 1 91.06 131 GLU B C 1
ATOM 2442 O O . GLU B 1 131 ? -5.777 -27.281 1.481 1 91.06 131 GLU B O 1
ATOM 2447 N N . VAL B 1 132 ? -7.02 -28.156 -0.179 1 90.81 132 VAL B N 1
ATOM 2448 C CA . VAL B 1 132 ? -7.777 -26.922 -0.371 1 90.81 132 VAL B CA 1
ATOM 2449 C C . VAL B 1 132 ? -8.531 -26.578 0.91 1 90.81 132 VAL B C 1
ATOM 2451 O O . VAL B 1 132 ? -8.672 -25.391 1.253 1 90.81 132 VAL B O 1
ATOM 2454 N N . ARG B 1 133 ? -8.969 -27.562 1.604 1 93 133 ARG B N 1
ATOM 2455 C CA . ARG B 1 133 ? -9.695 -27.297 2.846 1 93 133 ARG B CA 1
ATOM 2456 C C . ARG B 1 133 ? -8.797 -26.594 3.863 1 93 133 ARG B C 1
ATOM 2458 O O . ARG B 1 133 ? -9.219 -25.656 4.523 1 93 133 ARG B O 1
ATOM 2465 N N . TRP B 1 134 ? -7.598 -27.109 3.959 1 91.88 134 TRP B N 1
ATOM 2466 C CA . TRP B 1 134 ? -6.633 -26.5 4.875 1 91.88 134 TRP B CA 1
ATOM 2467 C C . TRP B 1 134 ? -6.254 -25.109 4.418 1 91.88 134 TRP B C 1
ATOM 2469 O O . TRP B 1 134 ? -6.074 -24.203 5.242 1 91.88 134 TRP B O 1
ATOM 2479 N N . ALA B 1 135 ? -6.109 -24.906 3.184 1 93.56 135 ALA B N 1
ATOM 2480 C CA . ALA B 1 135 ? -5.789 -23.594 2.623 1 93.56 135 ALA B CA 1
ATOM 2481 C C . ALA B 1 135 ? -6.875 -22.578 2.957 1 93.56 135 ALA B C 1
ATOM 2483 O O . ALA B 1 135 ? -6.574 -21.453 3.346 1 93.56 135 ALA B O 1
ATOM 2484 N N . ILE B 1 136 ? -8.094 -22.984 2.83 1 94.94 136 ILE B N 1
ATOM 2485 C CA . ILE B 1 136 ? -9.219 -22.094 3.131 1 94.94 136 ILE B CA 1
ATOM 2486 C C . ILE B 1 136 ? -9.227 -21.766 4.621 1 94.94 136 ILE B C 1
ATOM 2488 O O . ILE B 1 136 ? -9.398 -20.594 5 1 94.94 136 ILE B O 1
ATOM 2492 N N . LEU B 1 137 ? -8.977 -22.75 5.414 1 94.75 137 LEU B N 1
ATOM 2493 C CA . LEU B 1 137 ? -8.984 -22.562 6.859 1 94.75 137 LEU B CA 1
ATOM 2494 C C . LEU B 1 137 ? -7.902 -21.578 7.285 1 94.75 137 LEU B C 1
ATOM 2496 O O . LEU B 1 137 ? -8.156 -20.672 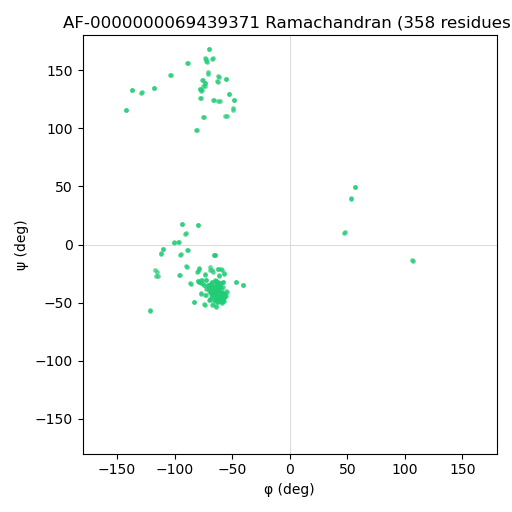8.078 1 94.75 137 LEU B O 1
ATOM 2500 N N . THR B 1 138 ? -6.738 -21.719 6.801 1 93.75 138 THR B N 1
ATOM 2501 C CA . THR B 1 138 ? -5.633 -20.812 7.121 1 93.75 138 THR B CA 1
ATOM 2502 C C . THR B 1 138 ? -5.91 -19.406 6.605 1 93.75 138 THR B C 1
ATOM 2504 O O . THR B 1 138 ? -5.609 -18.422 7.285 1 93.75 138 THR B O 1
ATOM 2507 N N . ALA B 1 139 ? -6.453 -19.375 5.41 1 95.81 139 ALA B N 1
ATOM 2508 C CA . ALA B 1 139 ? -6.781 -18.078 4.82 1 95.81 139 ALA B CA 1
ATOM 2509 C C . ALA B 1 139 ? -7.801 -17.328 5.672 1 95.81 139 ALA B C 1
ATOM 2511 O O . ALA B 1 139 ? -7.598 -16.156 6.004 1 95.81 139 ALA B O 1
ATOM 2512 N N . VAL B 1 140 ? -8.844 -17.969 6.09 1 95.88 140 VAL B N 1
ATOM 2513 C CA . VAL B 1 140 ? -9.969 -17.344 6.773 1 95.88 140 VAL B CA 1
ATOM 2514 C C . VAL B 1 140 ? -9.609 -17.094 8.234 1 95.88 140 VAL B C 1
ATOM 2516 O O . VAL B 1 140 ? -9.992 -16.062 8.812 1 95.88 140 VAL B O 1
ATOM 2519 N N . ALA B 1 141 ? -8.805 -17.922 8.812 1 94.5 141 ALA B N 1
ATOM 2520 C CA . ALA B 1 141 ? -8.547 -17.859 10.25 1 94.5 141 ALA B CA 1
ATOM 2521 C C . ALA B 1 141 ? -7.281 -17.062 10.547 1 94.5 141 ALA B C 1
ATOM 2523 O O . ALA B 1 141 ? -7.137 -16.484 11.633 1 94.5 141 ALA B O 1
ATOM 2524 N N . ALA B 1 142 ? -6.383 -17.016 9.625 1 93.06 142 ALA B N 1
ATOM 2525 C CA . ALA B 1 142 ? -5.082 -16.406 9.922 1 93.06 142 ALA B CA 1
ATOM 2526 C C . ALA B 1 142 ? -4.793 -15.242 8.984 1 93.06 142 ALA B C 1
ATOM 2528 O O . ALA B 1 142 ? -4.734 -14.086 9.43 1 93.06 142 ALA B O 1
ATOM 2529 N N . GLU B 1 143 ? -4.805 -15.422 7.742 1 95.88 143 GLU B N 1
ATOM 2530 C CA . GLU B 1 143 ? -4.32 -14.422 6.797 1 95.88 143 GLU B CA 1
ATOM 2531 C C . GLU B 1 143 ? -5.297 -13.258 6.664 1 95.88 143 GLU B C 1
ATOM 2533 O O . GLU B 1 143 ? -4.914 -12.102 6.812 1 95.88 143 GLU B O 1
ATOM 2538 N N . LEU B 1 144 ? -6.512 -13.57 6.434 1 96.69 144 LEU B N 1
ATOM 2539 C CA . LEU B 1 144 ? -7.484 -12.523 6.148 1 96.69 144 LEU B CA 1
ATOM 2540 C C . LEU B 1 144 ? -7.73 -11.656 7.379 1 96.69 144 LEU B C 1
ATOM 2542 O O . LEU B 1 144 ? -7.777 -10.43 7.281 1 96.69 144 LEU B O 1
ATOM 2546 N N . PRO B 1 145 ? -7.879 -12.219 8.555 1 96.19 145 PRO B N 1
ATOM 2547 C CA . PRO B 1 145 ? -8.039 -11.375 9.742 1 96.19 145 PRO B CA 1
ATOM 2548 C C . PRO B 1 145 ? -6.855 -10.43 9.953 1 96.19 145 PRO B C 1
ATOM 2550 O O . PRO B 1 145 ? -7.051 -9.258 10.281 1 96.19 145 PRO B O 1
ATOM 2553 N N . VAL B 1 146 ? -5.66 -10.961 9.797 1 94.94 146 VAL B N 1
ATOM 2554 C CA . VAL B 1 146 ? -4.469 -10.133 9.953 1 94.94 146 VAL B CA 1
ATOM 2555 C C . VAL B 1 146 ? -4.465 -9.031 8.898 1 94.94 146 VAL B C 1
ATOM 2557 O O . VAL B 1 146 ? -4.148 -7.879 9.203 1 94.94 146 VAL B O 1
ATOM 2560 N N . ALA B 1 147 ? -4.844 -9.422 7.73 1 96.75 147 ALA B N 1
ATOM 2561 C CA . ALA B 1 147 ? -4.918 -8.453 6.645 1 96.75 147 ALA B CA 1
ATOM 2562 C C . ALA B 1 147 ? -5.895 -7.324 6.98 1 96.75 147 ALA B C 1
ATOM 2564 O O . ALA B 1 147 ? -5.586 -6.148 6.785 1 96.75 147 ALA B O 1
ATOM 2565 N N . VAL B 1 148 ? -7.027 -7.637 7.488 1 95.25 148 VAL B N 1
ATOM 2566 C CA . VAL B 1 148 ? -8.062 -6.664 7.828 1 95.25 148 VAL B CA 1
ATOM 2567 C C . VAL B 1 148 ? -7.555 -5.727 8.922 1 95.25 148 VAL B C 1
ATOM 2569 O O . VAL B 1 148 ? -7.75 -4.512 8.852 1 95.25 148 VAL B O 1
ATOM 2572 N N . VAL B 1 149 ? -6.895 -6.258 9.867 1 93.5 149 VAL B N 1
ATOM 2573 C CA . VAL B 1 149 ? -6.348 -5.457 10.961 1 93.5 149 VAL B CA 1
ATOM 2574 C C . VAL B 1 149 ? -5.332 -4.457 10.406 1 93.5 149 VAL B C 1
ATOM 2576 O O . VAL B 1 149 ? -5.344 -3.283 10.789 1 93.5 149 VAL B O 1
ATOM 2579 N N . MET B 1 150 ? -4.512 -4.953 9.531 1 93.75 150 MET B N 1
ATOM 2580 C CA . MET B 1 150 ? -3.467 -4.098 8.984 1 93.75 150 MET B CA 1
ATOM 2581 C C . MET B 1 150 ? -4.07 -2.986 8.125 1 93.75 150 MET B C 1
ATOM 2583 O O . MET B 1 150 ? -3.689 -1.822 8.25 1 93.75 150 MET B O 1
ATOM 2587 N N . ILE B 1 151 ? -5.004 -3.297 7.309 1 94.06 151 ILE B N 1
ATOM 2588 C CA . ILE B 1 151 ? -5.617 -2.332 6.406 1 94.06 151 ILE B CA 1
ATOM 2589 C C . ILE B 1 151 ? -6.461 -1.342 7.207 1 94.06 151 ILE B C 1
ATOM 2591 O O . ILE B 1 151 ? -6.348 -0.128 7.02 1 94.06 151 ILE B O 1
ATOM 2595 N N . ARG B 1 152 ? -7.262 -1.853 8.078 1 90.19 152 ARG B N 1
ATOM 2596 C CA . ARG B 1 152 ? -8.102 -0.986 8.898 1 90.19 152 ARG B CA 1
ATOM 2597 C C . ARG B 1 152 ? -7.25 -0.053 9.75 1 90.19 152 ARG B C 1
ATOM 2599 O O . ARG B 1 152 ? -7.59 1.117 9.93 1 90.19 152 ARG B O 1
ATOM 2606 N N . GLY B 1 153 ? -6.242 -0.618 10.305 1 86.19 153 GLY B N 1
ATOM 2607 C CA . GLY B 1 153 ? -5.34 0.212 11.086 1 86.19 153 GLY B CA 1
ATOM 2608 C C . GLY B 1 153 ? -4.711 1.335 10.289 1 86.19 153 GLY B C 1
ATOM 2609 O O . GLY B 1 153 ? -4.648 2.475 10.75 1 86.19 153 GLY B O 1
ATOM 2610 N N . ALA B 1 154 ? -4.219 1.023 9.188 1 86.81 154 ALA B N 1
ATOM 2611 C CA . ALA B 1 154 ? -3.609 2.027 8.32 1 86.81 154 ALA B CA 1
ATOM 2612 C C . ALA B 1 154 ? -4.609 3.123 7.957 1 86.81 154 ALA B C 1
ATOM 2614 O O . ALA B 1 154 ? -4.273 4.312 7.992 1 86.81 154 ALA B O 1
ATOM 2615 N N . LEU B 1 155 ? -5.816 2.793 7.68 1 85.44 155 LEU B N 1
ATOM 2616 C CA . LEU B 1 155 ? -6.859 3.75 7.328 1 85.44 155 LEU B CA 1
ATOM 2617 C C . LEU B 1 155 ? -7.238 4.609 8.531 1 85.44 155 LEU B C 1
ATOM 2619 O O . LEU B 1 155 ? -7.496 5.805 8.391 1 85.44 155 LEU B O 1
ATOM 2623 N N . LEU B 1 156 ? -7.27 3.945 9.641 1 82.44 156 LEU B N 1
ATOM 2624 C CA . LEU B 1 156 ? -7.578 4.68 10.859 1 82.44 156 LEU B CA 1
ATOM 2625 C C . LEU B 1 156 ? -6.508 5.727 11.156 1 82.44 156 LEU B C 1
ATOM 2627 O O . LEU B 1 156 ? -6.828 6.867 11.5 1 82.44 156 LEU B O 1
ATOM 2631 N N . ILE B 1 157 ? -5.301 5.32 11.078 1 79.19 157 ILE B N 1
ATOM 2632 C CA . ILE B 1 157 ? -4.195 6.238 11.328 1 79.19 157 ILE B CA 1
ATOM 2633 C C . ILE B 1 157 ? -4.258 7.398 10.336 1 79.19 157 ILE B C 1
ATOM 2635 O O . ILE B 1 157 ? -4.047 8.555 10.711 1 79.19 157 ILE B O 1
ATOM 2639 N N . THR B 1 158 ? -4.504 7.105 9.125 1 78 158 THR B N 1
ATOM 2640 C CA . THR B 1 158 ? -4.625 8.133 8.094 1 78 158 THR B CA 1
ATOM 2641 C C . THR B 1 158 ? -5.766 9.094 8.422 1 78 158 THR B C 1
ATOM 2643 O O . THR B 1 158 ? -5.617 10.312 8.297 1 78 158 THR B O 1
ATOM 2646 N N . ARG B 1 159 ? -6.832 8.562 8.852 1 75 159 ARG B N 1
ATOM 2647 C CA . ARG B 1 159 ? -7.98 9.383 9.242 1 75 159 ARG B CA 1
ATOM 2648 C C . ARG B 1 159 ? -7.637 10.289 10.422 1 75 159 ARG B C 1
ATOM 2650 O O . ARG B 1 159 ? -7.98 11.469 10.422 1 75 159 ARG B O 1
ATOM 2657 N N . LEU B 1 160 ? -7.047 9.797 11.414 1 73.12 160 LEU B N 1
ATOM 2658 C CA . LEU B 1 160 ? -6.676 10.555 12.602 1 73.12 160 LEU B CA 1
ATOM 2659 C C . LEU B 1 160 ? -5.711 11.68 12.25 1 73.12 160 LEU B C 1
ATOM 2661 O O . LEU B 1 160 ? -5.824 12.789 12.766 1 73.12 160 LEU B O 1
ATOM 2665 N N . THR B 1 161 ? -4.742 11.305 11.453 1 69.62 161 THR B N 1
ATOM 2666 C CA . THR B 1 161 ? -3.766 12.305 11.031 1 69.62 161 THR B CA 1
ATOM 2667 C C . THR B 1 161 ? -4.449 13.445 10.281 1 69.62 161 THR B C 1
ATOM 2669 O O . THR B 1 161 ? -4.176 14.617 10.547 1 69.62 161 THR B O 1
ATOM 2672 N N . MET B 1 162 ? -5.395 13.156 9.516 1 67.19 162 MET B N 1
ATOM 2673 C CA . MET B 1 162 ? -6.082 14.172 8.727 1 67.19 162 MET B CA 1
ATOM 2674 C C . MET B 1 162 ? -7.031 14.984 9.602 1 67.19 162 MET B C 1
ATOM 2676 O O . MET B 1 162 ? -7.242 16.172 9.352 1 67.19 162 MET B O 1
ATOM 2680 N N . THR B 1 163 ? -7.559 14.352 10.547 1 64.31 163 THR B N 1
ATOM 2681 C CA . THR B 1 163 ? -8.422 15.047 11.5 1 64.31 163 THR B CA 1
ATOM 2682 C C . THR B 1 163 ? -7.621 16.016 12.359 1 64.31 163 THR B C 1
ATOM 2684 O O . THR B 1 163 ? -8.07 17.125 12.625 1 64.31 163 THR B O 1
ATOM 2687 N N . ARG B 1 164 ? -6.555 15.609 12.75 1 63.56 164 ARG B N 1
ATOM 2688 C CA . ARG B 1 164 ? -5.699 16.453 13.578 1 63.56 164 ARG B CA 1
ATOM 2689 C C . ARG B 1 164 ? -5.223 17.688 12.797 1 63.56 164 ARG B C 1
ATOM 2691 O O . ARG B 1 164 ? -5.027 18.75 13.375 1 63.56 164 ARG B O 1
ATOM 2698 N N . LEU B 1 165 ? -4.98 17.438 11.617 1 60.5 165 LEU B N 1
ATOM 2699 C CA . LEU B 1 165 ? -4.512 18.562 10.805 1 60.5 165 LEU B CA 1
ATOM 2700 C C . LEU B 1 165 ? -5.68 19.438 10.375 1 60.5 165 LEU B C 1
ATOM 2702 O O . LEU B 1 165 ? -5.484 20.438 9.672 1 60.5 165 LEU B O 1
ATOM 2706 N N . LEU B 1 166 ? -6.828 19.219 11.133 1 54.88 166 LEU B N 1
ATOM 2707 C CA . LEU B 1 166 ? -8.062 19.969 10.953 1 54.88 166 LEU B CA 1
ATOM 2708 C C . LEU B 1 166 ? -8.438 20.047 9.477 1 54.88 166 LEU B C 1
ATOM 2710 O O . LEU B 1 166 ? -9.07 21.016 9.047 1 54.88 166 LEU B O 1
ATOM 2714 N N . VAL B 1 167 ? -7.633 19.219 8.82 1 52.41 167 VAL B N 1
ATOM 2715 C CA . VAL B 1 167 ? -8.039 19.172 7.414 1 52.41 167 VAL B CA 1
ATOM 2716 C C . VAL B 1 167 ? -9.461 18.625 7.309 1 52.41 167 VAL B C 1
ATOM 2718 O O . VAL B 1 167 ? -10.242 19.062 6.457 1 52.41 167 VAL B O 1
ATOM 2721 N N . ILE B 1 168 ? -9.758 17.812 8.164 1 52.62 168 ILE B N 1
ATOM 2722 C CA . ILE B 1 168 ? -11.094 17.234 8.125 1 52.62 168 ILE B CA 1
ATOM 2723 C C . ILE B 1 168 ? -11.75 17.359 9.5 1 52.62 168 ILE B C 1
ATOM 2725 O O . ILE B 1 168 ? -11.062 17.375 10.523 1 52.62 168 ILE B O 1
ATOM 2729 N N . ASP B 1 169 ? -13.016 17.891 9.516 1 51.75 169 ASP B N 1
ATOM 2730 C CA . ASP B 1 169 ? -13.82 17.844 10.734 1 51.75 169 ASP B CA 1
ATOM 2731 C C . ASP B 1 169 ? -13.961 16.422 11.25 1 51.75 169 ASP B C 1
ATOM 2733 O O . ASP B 1 169 ? -13.938 15.469 10.469 1 51.75 169 ASP B O 1
ATOM 2737 N N . PRO B 1 170 ? -13.93 16.297 12.492 1 50.44 170 PRO B N 1
ATOM 2738 C CA . PRO B 1 170 ? -14.219 14.992 13.086 1 50.44 170 PRO B CA 1
ATOM 2739 C C . PRO B 1 170 ? -15.492 14.359 12.531 1 50.44 170 PRO B C 1
ATOM 2741 O O . PRO B 1 170 ? -16.5 15.047 12.352 1 50.44 170 PRO B O 1
ATOM 2744 N N . GLY B 1 171 ? -15.477 13.141 11.992 1 49.06 171 GLY B N 1
ATOM 2745 C CA . GLY B 1 171 ? -16.641 12.453 11.438 1 49.06 171 GLY B CA 1
ATOM 2746 C C . GLY B 1 171 ? -16.641 12.398 9.922 1 49.06 171 GLY B C 1
ATOM 2747 O O . GLY B 1 171 ? -17.484 11.75 9.32 1 49.06 171 GLY B O 1
ATOM 2748 N N . MET B 1 172 ? -15.742 13.227 9.273 1 49.16 172 MET B N 1
ATOM 2749 C CA . MET B 1 172 ? -15.75 13.258 7.812 1 49.16 172 MET B CA 1
ATOM 2750 C C . MET B 1 172 ? -15.055 12.023 7.238 1 49.16 172 MET B C 1
ATOM 2752 O O . MET B 1 172 ? -14.109 11.508 7.836 1 49.16 172 MET B O 1
ATOM 2756 N N . ARG B 1 173 ? -15.797 11.469 6.285 1 51.78 173 ARG B N 1
ATOM 2757 C CA . ARG B 1 173 ? -15.328 10.242 5.645 1 51.78 173 ARG B CA 1
ATOM 2758 C C . ARG B 1 173 ? -13.984 10.469 4.949 1 51.78 173 ARG B C 1
ATOM 2760 O O . ARG B 1 173 ? -13.781 11.5 4.301 1 51.78 173 ARG B O 1
ATOM 2767 N N . LEU B 1 174 ? -12.984 9.711 5.277 1 50.97 174 LEU B N 1
ATOM 2768 C CA . LEU B 1 174 ? -11.594 9.742 4.816 1 50.97 174 LEU B CA 1
ATOM 2769 C C . LEU B 1 174 ? -11.531 10.008 3.316 1 50.97 174 LEU B C 1
ATOM 2771 O O . LEU B 1 174 ? -10.586 10.641 2.838 1 50.97 174 LEU B O 1
ATOM 2775 N N . TRP B 1 175 ? -12.602 9.422 2.619 1 49.69 175 TRP B N 1
ATOM 2776 C CA . TRP B 1 175 ? -12.539 9.539 1.166 1 49.69 175 TRP B CA 1
ATOM 2777 C C . TRP B 1 175 ? -12.672 10.992 0.733 1 49.69 175 TRP B C 1
ATOM 2779 O O . TRP B 1 175 ? -12.414 11.328 -0.427 1 49.69 175 TRP B O 1
ATOM 2789 N N . ARG B 1 176 ? -12.984 11.82 1.626 1 44.5 176 ARG B N 1
ATOM 2790 C CA . ARG B 1 176 ? -13.227 13.211 1.257 1 44.5 176 ARG B CA 1
ATOM 2791 C C . ARG B 1 176 ? -12.008 14.078 1.565 1 44.5 176 ARG B C 1
ATOM 2793 O O . ARG B 1 176 ? -12.016 15.273 1.295 1 44.5 176 ARG B O 1
ATOM 2800 N N . VAL B 1 177 ? -10.953 13.391 2.072 1 50.97 177 VAL B N 1
ATOM 2801 C CA . VAL B 1 177 ? -9.805 14.203 2.479 1 50.97 177 VAL B CA 1
ATOM 2802 C C . VAL B 1 177 ? -9.055 14.688 1.244 1 50.97 177 VAL B C 1
ATOM 2804 O O . VAL B 1 177 ? -8.57 13.875 0.448 1 50.97 177 VAL B O 1
ATOM 2807 N N . PRO B 1 178 ? -9.148 16.047 0.969 1 47.12 178 PRO B N 1
ATOM 2808 C CA . PRO B 1 178 ? -8.492 16.578 -0.226 1 47.12 178 PRO B CA 1
ATOM 2809 C C . PRO B 1 178 ? -6.98 16.406 -0.198 1 47.12 178 PRO B C 1
ATOM 2811 O O . PRO B 1 178 ? -6.391 16.266 0.876 1 47.12 178 PRO B O 1
ATOM 2814 N N . LEU B 1 179 ? -6.367 16.062 -1.315 1 44.47 179 LEU B N 1
ATOM 2815 C CA . LEU B 1 179 ? -4.914 16.125 -1.465 1 44.47 179 LEU B CA 1
ATOM 2816 C C . LEU B 1 179 ? -4.387 17.516 -1.138 1 44.47 179 LEU B C 1
ATOM 2818 O O . LEU B 1 179 ? -5 18.516 -1.505 1 44.47 179 LEU B O 1
ATOM 2822 N N . LEU B 1 180 ? -3.695 17.531 -0.012 1 46.25 180 LEU B N 1
ATOM 2823 C CA . LEU B 1 180 ? -3.158 18.859 0.294 1 46.25 180 LEU B CA 1
ATOM 2824 C C . LEU B 1 180 ? -2.453 19.453 -0.921 1 46.25 180 LEU B C 1
ATOM 2826 O O . LEU B 1 180 ? -1.751 18.734 -1.646 1 46.25 180 LEU B O 1
ATOM 2830 N N . PRO B 1 181 ? -3.018 20.641 -1.482 1 37.88 181 PRO B N 1
ATOM 2831 C CA . PRO B 1 181 ? -2.449 21.266 -2.678 1 37.88 181 PRO B CA 1
ATOM 2832 C C . PRO B 1 181 ? -0.924 21.344 -2.639 1 37.88 181 PRO B C 1
ATOM 2834 O O . PRO B 1 181 ? -0.33 21.359 -1.558 1 37.88 181 PRO B O 1
#

pLDDT: mean 82.31, std 14.23, range [37.88, 97.44]